Protein AF-A0A5N5D4G4-F1 (afdb_monomer)

Mean predicted aligned error: 13.26 Å

Radius of gyration: 20.74 Å; Cα contacts (8 Å, |Δi|>4): 193; chains: 1; bounding box: 53×56×39 Å

Nearest PDB structures (foldseek):
  3eie-assembly1_A  TM=4.795E-01  e=5.115E-01  Saccharomyces cerevisiae
  5a9j-assembly1_A  TM=4.935E-01  e=8.665E-01  Homo sapiens
  5a9f-assembly1_A  TM=3.691E-01  e=4.824E-01  Homo sapiens
  5a9j-assembly3_C  TM=5.413E-01  e=2.212E+00  Homo sapiens
  5a9j-assembly2_B  TM=4.086E-01  e=1.095E+00  Homo sapiens

Organism: NCBI:txid45133

Secondary structure (DSSP, 8-state):
-HHHHHTTSTTEEEEEEEGGGG-STT-TT-HHHHHHHHHHHHHTTSS----GGG-SHHHHHHHHTT-HHHHHHHHHHHHTTS-TT-EEEEEEE-GGGG--GGGHHHHHHHHHHHHHTTT-TT--SEEEEEE--SS--SSGGGGS-GGG-------S--SSPPP-HHHHHHHHHHHHT-GGG--PPPP----------------

Sequence (203 aa):
MLTRTIGIMQPTKVVQFFCGRHTSSSDPLGGPNGLIRGILAQLLRLGNFNLSFIDSRTPKEYIQRHSLGQLTDTLKRLVRQLDRHVILFIFVDGVSLLERGEWIQDLNKVMYDLRELTWDKTVAATVKIIVTNPGKSRGLGSCIASEDRVLVPYLPSIGDGKLTDRMVNKEFHTLRGNPAVRQEPEAFNDIDSEGEFDLDWLL

pLDDT: mean 75.97, std 22.16, range [27.94, 97.06]

Solvent-accessible surface area (backbone atoms only — not comparable to full-atom values): 12581 Å² total; per-residue (Å²): 112,69,68,64,60,51,46,66,45,81,61,33,44,68,35,66,38,58,40,76,83,29,69,51,93,84,38,94,46,33,52,51,56,19,47,53,51,50,38,46,62,44,52,63,70,74,53,91,75,89,60,72,87,42,72,49,71,66,56,42,52,35,47,74,69,59,35,57,71,52,48,50,52,50,46,54,59,56,51,41,69,39,53,61,77,30,35,40,38,41,37,37,37,32,51,53,77,46,66,39,86,94,30,38,66,56,33,53,51,51,51,48,59,54,56,45,52,59,73,40,85,76,35,51,28,47,50,45,80,48,76,40,56,93,64,84,67,89,67,60,60,86,78,48,59,76,90,80,57,83,85,78,81,86,71,86,78,65,80,93,57,79,90,48,76,70,60,57,54,53,52,58,54,54,62,74,68,40,65,88,77,65,71,74,85,77,78,85,75,86,78,90,76,92,76,92,76,87,79,87,82,84,124

Structure (mmCIF, N/CA/C/O backbone):
data_AF-A0A5N5D4G4-F1
#
_entry.id   AF-A0A5N5D4G4-F1
#
loop_
_atom_site.group_PDB
_atom_site.id
_atom_site.type_symbol
_atom_site.label_atom_id
_atom_site.label_alt_id
_atom_site.label_comp_id
_atom_site.label_asym_id
_atom_site.label_entity_id
_atom_site.label_seq_id
_atom_site.pdbx_PDB_ins_code
_atom_site.Cartn_x
_atom_site.Cartn_y
_atom_site.Cartn_z
_atom_site.occupancy
_atom_site.B_iso_or_equiv
_atom_site.auth_seq_id
_atom_site.auth_comp_id
_atom_site.auth_asym_id
_atom_site.auth_atom_id
_atom_site.pdbx_PDB_model_num
ATOM 1 N N . MET A 1 1 ? 8.149 -15.792 7.940 1.00 53.44 1 MET A N 1
ATOM 2 C CA . MET A 1 1 ? 7.809 -16.031 9.363 1.00 53.44 1 MET A CA 1
ATOM 3 C C . MET A 1 1 ? 7.115 -14.831 10.005 1.00 53.44 1 MET A C 1
ATOM 5 O O . MET A 1 1 ? 6.069 -15.042 10.595 1.00 53.44 1 MET A O 1
ATOM 9 N N . LEU A 1 2 ? 7.616 -13.598 9.840 1.00 64.12 2 LEU A N 1
ATOM 10 C CA . LEU A 1 2 ? 7.055 -12.392 10.476 1.00 64.12 2 LEU A CA 1
ATOM 11 C C . LEU A 1 2 ? 5.560 -12.145 10.179 1.00 64.12 2 LEU A C 1
ATOM 13 O O . LEU A 1 2 ? 4.764 -11.990 11.101 1.00 64.12 2 LEU A O 1
ATOM 17 N N . THR A 1 3 ? 5.160 -12.174 8.904 1.00 67.56 3 THR A N 1
ATOM 18 C CA . THR A 1 3 ? 3.771 -11.900 8.490 1.00 67.56 3 THR A CA 1
ATOM 19 C C . THR A 1 3 ? 2.774 -12.921 9.037 1.00 67.56 3 THR A C 1
ATOM 21 O O . THR A 1 3 ? 1.659 -12.561 9.407 1.00 67.56 3 THR A O 1
ATOM 24 N N . ARG A 1 4 ? 3.197 -14.187 9.173 1.00 68.88 4 ARG A N 1
ATOM 25 C CA . ARG A 1 4 ? 2.379 -15.262 9.750 1.00 68.88 4 ARG A CA 1
ATOM 26 C C . ARG A 1 4 ? 2.149 -15.063 11.247 1.00 68.88 4 ARG A C 1
ATOM 28 O O . ARG A 1 4 ? 1.029 -15.249 11.694 1.00 68.88 4 ARG A O 1
ATOM 35 N N . THR A 1 5 ? 3.173 -14.671 12.004 1.00 68.06 5 THR A N 1
ATOM 36 C CA . THR A 1 5 ? 3.046 -14.439 13.452 1.00 68.06 5 THR A CA 1
ATOM 37 C C . THR A 1 5 ? 2.170 -13.224 13.752 1.00 68.06 5 THR A C 1
ATOM 39 O O . THR A 1 5 ? 1.272 -13.311 14.583 1.00 68.06 5 THR A O 1
ATOM 42 N N . ILE A 1 6 ? 2.370 -12.119 13.025 1.00 68.94 6 ILE A N 1
ATOM 43 C CA . ILE A 1 6 ? 1.562 -10.899 13.176 1.00 68.94 6 ILE A CA 1
ATOM 44 C C . ILE A 1 6 ? 0.088 -11.174 12.844 1.00 68.94 6 ILE A C 1
ATOM 46 O O . ILE A 1 6 ? -0.795 -10.750 13.580 1.00 68.94 6 ILE A O 1
ATOM 50 N N . GLY A 1 7 ? -0.190 -11.944 11.787 1.00 63.34 7 GLY A N 1
ATOM 51 C CA . GLY A 1 7 ? -1.561 -12.279 11.386 1.00 63.34 7 GLY A CA 1
ATOM 52 C C . GLY A 1 7 ? -2.344 -13.149 12.380 1.00 63.34 7 GLY A C 1
ATOM 53 O O . GLY A 1 7 ? -3.556 -13.276 12.237 1.00 63.34 7 GLY A O 1
ATOM 54 N N . ILE A 1 8 ? -1.683 -13.744 13.380 1.00 72.19 8 ILE A N 1
ATOM 55 C CA . ILE A 1 8 ? -2.336 -14.535 14.439 1.00 72.19 8 ILE A CA 1
ATOM 56 C C . ILE A 1 8 ? -2.785 -13.637 15.606 1.00 72.19 8 ILE A C 1
ATOM 58 O O . ILE A 1 8 ? -3.711 -13.989 16.336 1.00 72.19 8 ILE A O 1
ATOM 62 N N . MET A 1 9 ? -2.175 -12.461 15.774 1.00 71.75 9 MET A N 1
ATOM 63 C CA . MET A 1 9 ? -2.532 -11.518 16.832 1.00 71.75 9 MET A CA 1
ATOM 64 C C . MET A 1 9 ? -3.853 -10.841 16.470 1.00 71.75 9 MET A C 1
ATOM 66 O O . MET A 1 9 ? -3.872 -9.963 15.621 1.00 71.75 9 MET A O 1
ATOM 70 N N . GLN A 1 10 ? -4.978 -11.218 17.072 1.00 69.75 10 GLN A N 1
ATOM 71 C CA . GLN A 1 10 ? -6.234 -10.499 16.830 1.00 69.75 10 GLN A CA 1
ATOM 72 C C . GLN A 1 10 ? -6.216 -9.129 17.526 1.00 69.75 10 GLN A C 1
ATOM 74 O O . GLN A 1 10 ? -5.698 -9.036 18.640 1.00 69.75 10 GLN A O 1
ATOM 79 N N . PRO A 1 11 ? -6.785 -8.075 16.912 1.00 80.25 11 PRO A N 1
ATOM 80 C CA . PRO A 1 11 ? -7.489 -8.022 15.618 1.00 80.25 11 PRO A CA 1
ATOM 81 C C . PRO A 1 11 ? -6.597 -7.533 14.447 1.00 80.25 11 PRO A C 1
ATOM 83 O O . PRO A 1 11 ? -6.927 -6.583 13.735 1.00 80.25 11 PRO A O 1
ATOM 86 N N . THR A 1 12 ? -5.439 -8.156 14.235 1.00 90.06 12 THR A N 1
ATOM 87 C CA . THR A 1 12 ? -4.482 -7.755 13.194 1.00 90.06 12 THR A CA 1
ATOM 88 C C . THR A 1 12 ? -4.819 -8.372 11.842 1.00 90.06 12 THR A C 1
ATOM 90 O O . THR A 1 12 ? -5.149 -9.552 11.722 1.00 90.06 12 THR A O 1
ATOM 93 N N . LYS A 1 13 ? -4.692 -7.566 10.793 1.00 93.19 13 LYS A N 1
ATOM 94 C CA . LYS A 1 13 ? -4.859 -7.946 9.393 1.00 93.19 13 LYS A CA 1
ATOM 95 C C . LYS A 1 13 ? -3.542 -7.695 8.669 1.00 93.19 13 LYS A C 1
ATOM 97 O O . LYS A 1 13 ? -2.888 -6.685 8.907 1.00 93.19 13 LYS A O 1
ATOM 102 N N . VAL A 1 14 ? -3.133 -8.617 7.802 1.00 94.69 14 VAL A N 1
ATOM 103 C CA . VAL A 1 14 ? -1.849 -8.527 7.094 1.00 94.69 14 VAL A CA 1
ATOM 104 C C . VAL A 1 14 ? -2.073 -8.746 5.608 1.00 94.69 14 VAL A C 1
ATOM 106 O O . VAL A 1 14 ? -2.653 -9.753 5.208 1.00 94.69 14 VAL A O 1
ATOM 109 N N . VAL A 1 15 ? -1.571 -7.818 4.801 1.00 96.31 15 VAL A N 1
ATOM 110 C CA . VAL A 1 15 ? -1.469 -7.937 3.345 1.00 96.31 15 VAL A CA 1
ATOM 111 C C . VAL A 1 15 ? -0.013 -7.739 2.942 1.00 96.31 15 VAL A C 1
ATOM 113 O O . VAL A 1 15 ? 0.721 -6.981 3.577 1.00 96.31 15 VAL A O 1
ATOM 116 N N . GLN A 1 16 ? 0.434 -8.457 1.916 1.00 95.81 16 GLN A N 1
ATOM 117 C CA . GLN A 1 16 ? 1.843 -8.463 1.523 1.00 95.81 16 GLN A CA 1
ATOM 118 C C . GLN A 1 16 ? 2.008 -8.532 0.007 1.00 95.81 16 GLN A C 1
ATOM 120 O O . GLN A 1 16 ? 1.308 -9.285 -0.668 1.00 95.81 16 GLN A O 1
ATOM 125 N N . PHE A 1 17 ? 2.962 -7.788 -0.532 1.00 96.19 17 PHE A N 1
ATOM 126 C CA . PHE A 1 17 ? 3.338 -7.841 -1.935 1.00 96.19 17 PHE A CA 1
ATOM 127 C C . PHE A 1 17 ? 4.848 -8.026 -2.049 1.00 96.19 17 PHE A C 1
ATOM 129 O O . PHE A 1 17 ? 5.614 -7.213 -1.541 1.00 96.19 17 PHE A O 1
ATOM 136 N N . PHE A 1 18 ? 5.272 -9.109 -2.699 1.00 94.38 18 PHE A N 1
ATOM 137 C CA . PHE A 1 18 ? 6.684 -9.432 -2.896 1.00 94.38 18 PHE A CA 1
ATOM 138 C C . PHE A 1 18 ? 7.078 -9.069 -4.323 1.00 94.38 18 PHE A C 1
AT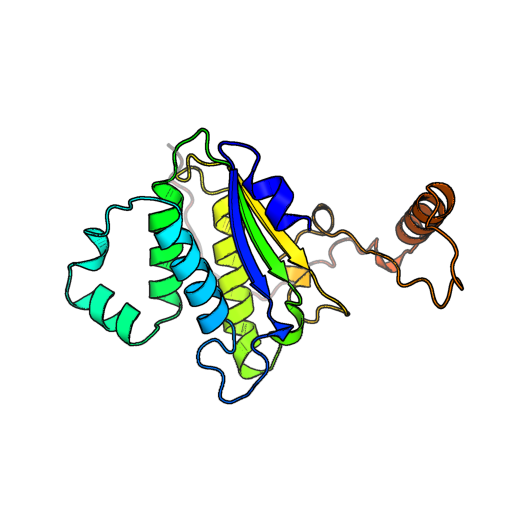OM 140 O O . PHE A 1 18 ? 6.862 -9.861 -5.242 1.00 94.38 18 PHE A O 1
ATOM 147 N N . CYS A 1 19 ? 7.676 -7.894 -4.514 1.00 92.62 19 CYS A N 1
ATOM 148 C CA . CYS A 1 19 ? 8.025 -7.368 -5.834 1.00 92.62 19 CYS A CA 1
ATOM 149 C C . CYS A 1 19 ? 8.927 -8.332 -6.620 1.00 92.62 19 CYS A C 1
ATOM 151 O O . CYS A 1 19 ? 8.774 -8.469 -7.829 1.00 92.62 19 CYS A O 1
ATOM 153 N N . GLY A 1 20 ? 9.806 -9.073 -5.933 1.00 90.50 20 GLY A N 1
ATOM 154 C CA . GLY A 1 20 ? 10.674 -10.090 -6.540 1.00 90.50 20 GLY A CA 1
ATOM 155 C C . GLY A 1 20 ? 9.932 -11.216 -7.258 1.00 90.50 20 GLY A C 1
ATOM 156 O O . GLY A 1 20 ? 10.444 -11.757 -8.237 1.00 90.50 20 GLY A O 1
ATOM 157 N N . ARG A 1 21 ? 8.703 -11.526 -6.829 1.00 90.31 21 ARG A N 1
ATOM 158 C CA . ARG A 1 21 ? 7.857 -12.545 -7.468 1.00 90.31 21 ARG A CA 1
ATOM 159 C C . ARG A 1 21 ? 7.194 -12.055 -8.754 1.00 90.31 21 ARG A C 1
ATOM 161 O O . ARG A 1 21 ? 6.677 -12.891 -9.481 1.00 90.31 21 ARG A O 1
ATOM 168 N N . HIS A 1 22 ? 7.240 -10.747 -9.017 1.00 90.44 22 HIS A N 1
ATOM 169 C CA . HIS A 1 22 ? 6.523 -10.078 -10.103 1.00 90.44 22 HIS A CA 1
ATOM 170 C C . HIS A 1 22 ? 7.452 -9.296 -11.037 1.00 90.44 22 HIS A C 1
ATOM 172 O O . HIS A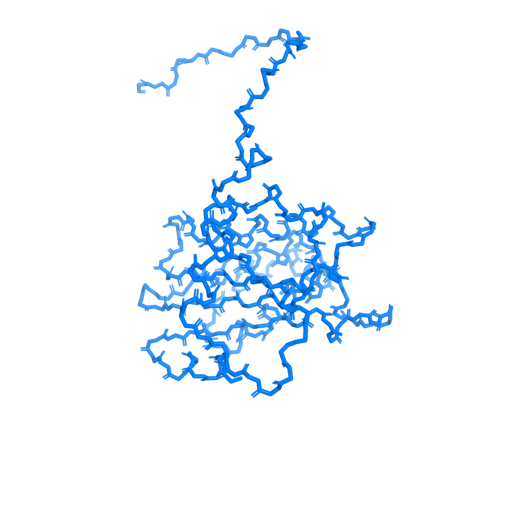 1 22 ? 7.158 -8.184 -11.471 1.00 90.44 22 HIS A O 1
ATOM 178 N N . THR A 1 23 ? 8.620 -9.874 -11.320 1.00 82.62 23 THR A N 1
ATOM 179 C CA . THR A 1 23 ? 9.677 -9.243 -12.126 1.00 82.62 23 THR A CA 1
ATOM 180 C C . THR A 1 23 ? 9.656 -9.637 -13.603 1.00 82.62 23 THR A C 1
ATOM 182 O O . THR A 1 23 ? 10.362 -9.008 -14.395 1.00 82.62 23 THR A O 1
ATOM 185 N N . SER A 1 24 ? 8.869 -10.651 -13.982 1.00 84.56 24 SER A N 1
ATOM 186 C CA . SER A 1 24 ? 8.720 -11.070 -15.379 1.00 84.56 24 SER A CA 1
ATOM 187 C C . SER A 1 24 ? 7.957 -10.018 -16.185 1.00 84.56 24 SER A C 1
ATOM 189 O O . SER A 1 24 ? 6.960 -9.473 -15.715 1.00 84.56 24 SER A O 1
ATOM 191 N N . SER A 1 25 ? 8.385 -9.774 -17.425 1.00 78.31 25 SER A N 1
ATOM 192 C CA . SER A 1 25 ? 7.707 -8.858 -18.354 1.00 78.31 25 SER A CA 1
ATOM 193 C C . SER A 1 25 ? 6.296 -9.316 -18.730 1.00 78.31 25 SER A C 1
ATOM 195 O O . SER A 1 25 ? 5.468 -8.496 -19.111 1.00 78.31 25 SER A O 1
ATOM 197 N N . SER A 1 26 ? 6.010 -10.614 -18.608 1.00 85.00 26 SER A N 1
ATOM 198 C CA . SER A 1 26 ? 4.693 -11.196 -18.866 1.00 85.00 26 SER A CA 1
ATOM 199 C C . SER A 1 26 ? 3.861 -11.397 -17.595 1.00 85.00 26 SER A C 1
ATOM 201 O O . SER A 1 26 ? 2.820 -12.052 -17.657 1.00 85.00 26 SER A O 1
ATOM 203 N N . ASP A 1 27 ? 4.326 -10.926 -16.431 1.00 86.94 27 ASP A N 1
ATOM 204 C CA . ASP A 1 27 ? 3.581 -11.091 -15.184 1.00 86.94 27 ASP A CA 1
ATOM 205 C C . ASP A 1 27 ? 2.352 -10.161 -15.172 1.00 86.94 27 ASP A C 1
ATOM 207 O O . ASP A 1 27 ? 2.508 -8.938 -15.242 1.00 86.94 27 ASP A O 1
ATOM 211 N N . PRO A 1 28 ? 1.123 -10.693 -15.035 1.00 86.56 28 PRO A N 1
ATOM 212 C CA . PRO A 1 28 ? -0.086 -9.873 -14.969 1.00 86.56 28 PRO A CA 1
ATOM 213 C C . PRO A 1 28 ? -0.158 -8.960 -13.732 1.00 86.56 28 PRO A C 1
ATOM 215 O O . PRO A 1 28 ? -1.037 -8.098 -13.673 1.00 86.56 28 PRO A O 1
ATOM 218 N N . LEU A 1 29 ? 0.709 -9.163 -12.738 1.00 90.00 29 LEU A N 1
ATOM 219 C CA . LEU A 1 29 ? 0.896 -8.341 -11.543 1.00 90.00 29 LEU A CA 1
ATOM 220 C C . LEU A 1 29 ? 2.256 -7.617 -11.538 1.00 90.00 29 LEU A C 1
ATOM 222 O O . LEU A 1 29 ? 2.711 -7.174 -10.483 1.00 90.00 29 LEU A O 1
ATOM 226 N N . GLY A 1 30 ? 2.900 -7.458 -12.695 1.00 90.44 30 GLY A N 1
ATOM 227 C CA . GLY A 1 30 ? 4.069 -6.594 -12.830 1.00 90.44 30 GLY A CA 1
ATOM 228 C C . GLY A 1 30 ? 3.749 -5.122 -12.526 1.00 90.44 30 GLY A C 1
ATOM 229 O O . GLY A 1 30 ? 2.675 -4.611 -12.856 1.00 90.44 30 GLY A O 1
ATOM 230 N N . GLY A 1 31 ? 4.703 -4.427 -11.905 1.00 92.38 31 GLY A N 1
ATOM 231 C CA . GLY A 1 31 ? 4.655 -2.976 -11.723 1.00 92.38 31 GLY A CA 1
ATOM 232 C C . GLY A 1 31 ? 3.720 -2.454 -10.617 1.00 92.38 31 GLY A C 1
ATOM 233 O O . GLY A 1 31 ? 3.123 -3.225 -9.858 1.00 92.38 31 GLY A O 1
ATOM 234 N N . PRO A 1 32 ? 3.576 -1.117 -10.513 1.00 93.62 32 PRO A N 1
ATOM 235 C CA . PRO A 1 32 ? 2.773 -0.452 -9.477 1.00 93.62 32 PRO A CA 1
ATOM 236 C C . PRO A 1 32 ? 1.295 -0.854 -9.501 1.00 93.62 32 PRO A C 1
ATOM 238 O O . PRO A 1 32 ? 0.642 -0.973 -8.464 1.00 93.62 32 PRO A O 1
ATOM 241 N N . ASN A 1 33 ? 0.773 -1.124 -10.696 1.00 94.25 33 ASN A N 1
ATOM 242 C CA . ASN A 1 33 ? -0.591 -1.592 -10.880 1.00 94.25 33 ASN A CA 1
ATOM 243 C C . ASN A 1 33 ? -0.833 -2.959 -10.225 1.00 94.25 33 ASN A C 1
ATOM 245 O O . ASN A 1 33 ? -1.798 -3.148 -9.480 1.00 94.25 33 ASN A O 1
ATOM 249 N N . GLY A 1 34 ? 0.078 -3.902 -10.473 1.00 94.69 34 GLY A N 1
ATOM 250 C CA . GLY A 1 34 ? 0.044 -5.225 -9.871 1.00 94.69 34 GLY A CA 1
ATOM 251 C C . GLY A 1 34 ? 0.196 -5.196 -8.354 1.00 94.69 34 GLY A C 1
ATOM 252 O O . GLY A 1 34 ? -0.504 -5.945 -7.673 1.00 94.69 34 GLY A O 1
ATOM 253 N N . LEU A 1 35 ? 1.007 -4.272 -7.824 1.00 95.94 35 LEU A N 1
ATOM 254 C CA . LEU A 1 35 ? 1.137 -4.032 -6.384 1.00 95.94 35 LEU A CA 1
ATOM 255 C C . LEU A 1 35 ? -0.223 -3.713 -5.750 1.00 95.94 35 LEU A C 1
ATOM 257 O O . LEU A 1 35 ? -0.658 -4.425 -4.841 1.00 95.94 35 LEU A O 1
ATOM 261 N N . ILE A 1 36 ? -0.932 -2.692 -6.247 1.00 97.06 36 ILE A N 1
ATOM 262 C CA . ILE A 1 36 ? -2.239 -2.310 -5.687 1.00 97.06 36 ILE A CA 1
ATOM 263 C C . ILE A 1 36 ? -3.265 -3.432 -5.867 1.00 97.06 36 ILE A C 1
ATOM 265 O O . ILE A 1 36 ? -3.997 -3.751 -4.929 1.00 97.06 36 ILE A O 1
ATOM 269 N N . ARG A 1 37 ? -3.303 -4.086 -7.035 1.00 96.31 37 ARG A N 1
ATOM 270 C CA . ARG A 1 37 ? -4.217 -5.215 -7.285 1.00 96.31 37 ARG A CA 1
ATOM 271 C C . ARG A 1 37 ? -3.960 -6.383 -6.335 1.00 96.31 37 ARG A C 1
ATOM 273 O O . ARG A 1 37 ? -4.912 -6.968 -5.822 1.00 96.31 37 ARG A O 1
ATOM 280 N N . GLY A 1 38 ? -2.695 -6.696 -6.064 1.00 96.19 38 GLY A N 1
ATOM 281 C CA . GLY A 1 38 ? -2.297 -7.731 -5.115 1.00 96.19 38 GLY A CA 1
ATOM 282 C C . GLY A 1 38 ? -2.723 -7.409 -3.683 1.00 96.19 38 GLY A C 1
ATOM 283 O O . GLY A 1 38 ? -3.227 -8.290 -2.983 1.00 96.19 38 GLY A O 1
ATOM 284 N N . ILE A 1 39 ? -2.576 -6.150 -3.258 1.00 96.81 39 ILE A N 1
ATOM 285 C CA . ILE A 1 39 ? -3.052 -5.672 -1.950 1.00 96.81 39 ILE A CA 1
ATOM 286 C C . ILE A 1 39 ? -4.581 -5.756 -1.869 1.00 96.81 39 ILE A C 1
ATOM 288 O O . ILE A 1 39 ? -5.105 -6.356 -0.932 1.00 96.81 39 ILE A O 1
ATOM 292 N N . LEU A 1 40 ? -5.299 -5.224 -2.863 1.00 95.81 40 LEU A N 1
ATOM 293 C CA . LEU A 1 40 ? -6.765 -5.251 -2.932 1.00 95.81 40 LEU A CA 1
ATOM 294 C C . LEU A 1 40 ? -7.319 -6.676 -2.858 1.00 95.81 40 LEU A C 1
ATOM 296 O O . LEU A 1 40 ? -8.222 -6.953 -2.071 1.00 95.81 40 LEU A O 1
ATOM 300 N N . ALA A 1 41 ? -6.758 -7.597 -3.644 1.00 95.31 41 ALA A N 1
ATOM 301 C CA . ALA A 1 41 ? -7.205 -8.986 -3.691 1.00 95.31 41 ALA A CA 1
ATOM 302 C C . ALA A 1 41 ? -7.007 -9.731 -2.360 1.00 95.31 41 ALA A C 1
ATOM 304 O O . ALA A 1 41 ? -7.744 -10.678 -2.074 1.00 95.31 41 ALA A O 1
ATOM 305 N N . GLN A 1 42 ? -6.008 -9.340 -1.565 1.00 96.25 42 GLN A N 1
ATOM 306 C CA . GLN A 1 42 ? -5.824 -9.853 -0.208 1.00 96.25 42 GLN A CA 1
ATOM 307 C C . GLN A 1 42 ? -6.773 -9.167 0.769 1.00 96.25 42 GLN A C 1
ATOM 309 O O . GLN A 1 42 ? -7.426 -9.860 1.540 1.00 96.25 42 GLN A O 1
ATOM 314 N N . LEU A 1 43 ? -6.910 -7.840 0.703 1.00 95.06 43 LEU A N 1
ATOM 315 C CA . LEU A 1 43 ? -7.793 -7.083 1.587 1.00 95.06 43 LEU A CA 1
ATOM 316 C C . LEU A 1 43 ? -9.237 -7.585 1.490 1.00 95.06 43 LEU A C 1
ATOM 318 O O . LEU A 1 43 ? -9.817 -7.926 2.513 1.00 95.06 43 LEU A O 1
ATOM 322 N N . LEU A 1 44 ? -9.760 -7.762 0.273 1.00 94.69 44 LEU A N 1
ATOM 323 C CA . LEU A 1 44 ? -11.103 -8.299 0.016 1.00 94.69 44 LEU A CA 1
ATOM 324 C C . LEU A 1 44 ? -11.334 -9.709 0.583 1.00 94.69 44 LEU A C 1
ATOM 326 O O . LEU A 1 44 ? -12.473 -10.094 0.809 1.00 94.69 44 LEU A O 1
ATOM 330 N N . ARG A 1 45 ? -10.275 -10.493 0.821 1.00 93.25 45 ARG A N 1
ATOM 331 C CA . ARG A 1 45 ? -10.379 -11.820 1.453 1.00 93.25 45 ARG A CA 1
ATOM 332 C C . ARG A 1 45 ? -10.405 -11.763 2.980 1.00 93.25 45 ARG A C 1
ATOM 334 O O . ARG A 1 45 ? -10.721 -12.765 3.613 1.00 93.25 45 ARG A O 1
ATOM 341 N N . LEU A 1 46 ? -10.030 -10.634 3.580 1.00 88.69 46 LEU A N 1
ATOM 342 C CA . LEU A 1 46 ? -9.851 -10.498 5.027 1.00 88.69 46 LEU A CA 1
ATOM 343 C C . LEU A 1 46 ? -11.122 -10.080 5.777 1.00 88.69 46 LEU A C 1
ATOM 345 O O . LEU A 1 46 ? -11.116 -10.116 7.015 1.00 88.69 46 LEU A O 1
ATOM 349 N N . GLY A 1 47 ? -12.179 -9.690 5.065 1.00 82.56 47 GLY A N 1
ATOM 350 C CA . GLY A 1 47 ? -13.436 -9.240 5.652 1.00 82.56 47 GLY A CA 1
ATOM 351 C C . GLY A 1 47 ? -14.535 -9.031 4.614 1.00 82.56 47 GLY A C 1
ATOM 352 O O . GLY A 1 47 ? -14.309 -9.160 3.413 1.00 82.56 47 GLY A O 1
ATOM 353 N N . ASN A 1 48 ? -15.724 -8.692 5.104 1.00 89.25 48 ASN A N 1
ATOM 354 C CA . ASN A 1 48 ? -16.864 -8.335 4.272 1.00 89.25 48 ASN A CA 1
ATOM 355 C C . ASN A 1 48 ? -16.875 -6.819 4.088 1.00 89.25 48 ASN A C 1
ATOM 357 O O . ASN A 1 48 ? -17.013 -6.085 5.062 1.00 89.25 48 ASN A O 1
ATOM 361 N N . PHE A 1 49 ? -16.735 -6.364 2.848 1.00 94.44 49 PHE A N 1
ATOM 362 C CA . PHE A 1 49 ? -16.766 -4.946 2.511 1.00 94.44 49 PHE A CA 1
ATOM 363 C C . PHE A 1 49 ? -18.059 -4.606 1.788 1.00 94.44 49 PHE A C 1
ATOM 365 O O . PHE A 1 49 ? -18.552 -5.386 0.971 1.00 94.44 49 PHE A O 1
ATOM 372 N N . ASN A 1 50 ? -18.572 -3.408 2.038 1.00 93.81 50 ASN A N 1
ATOM 373 C CA . ASN A 1 50 ? -19.592 -2.827 1.190 1.00 93.81 50 ASN A CA 1
ATOM 374 C C . ASN A 1 50 ? -18.943 -2.350 -0.118 1.00 93.81 50 ASN A C 1
ATOM 376 O O . ASN A 1 50 ? -18.124 -1.428 -0.111 1.00 93.81 50 ASN A O 1
ATOM 380 N N . LEU A 1 51 ? -19.320 -2.981 -1.232 1.00 93.06 51 LEU A N 1
ATOM 381 C CA . LEU A 1 51 ? -18.818 -2.681 -2.577 1.00 93.06 51 LEU A CA 1
ATOM 382 C C . LEU A 1 51 ? -19.769 -1.802 -3.402 1.00 93.06 51 LEU A C 1
ATOM 384 O O . LEU A 1 51 ? -19.485 -1.549 -4.570 1.00 93.06 51 LEU A O 1
ATOM 388 N N . SER A 1 52 ? -20.847 -1.277 -2.805 1.00 92.12 52 SER A N 1
ATOM 389 C CA . SER A 1 52 ? -21.850 -0.471 -3.519 1.00 92.12 52 SER A CA 1
ATOM 390 C C . SER A 1 52 ? -21.274 0.783 -4.182 1.00 92.12 52 SER A C 1
ATOM 392 O O . SER A 1 52 ? -21.833 1.311 -5.140 1.00 92.12 52 SER A O 1
ATOM 394 N N . PHE A 1 53 ? -20.114 1.255 -3.717 1.00 87.69 53 PHE A N 1
ATOM 395 C CA . PHE A 1 53 ? -19.402 2.382 -4.318 1.00 87.69 53 PHE A CA 1
ATOM 396 C C . PHE A 1 53 ? -18.841 2.087 -5.722 1.00 87.69 53 PHE A C 1
ATOM 398 O O . PHE A 1 53 ? -18.477 3.021 -6.435 1.00 87.69 53 PHE A O 1
ATOM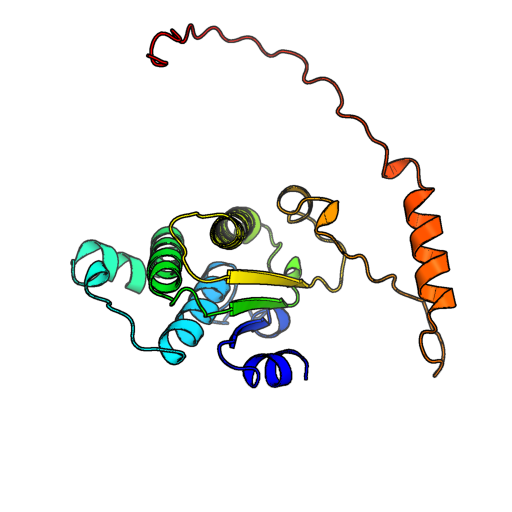 405 N N . ILE A 1 54 ? -18.771 0.813 -6.118 1.00 87.31 54 ILE A N 1
ATOM 406 C CA . ILE A 1 54 ? -18.285 0.357 -7.428 1.00 87.31 54 ILE A CA 1
ATOM 407 C C . ILE A 1 54 ? -19.449 0.079 -8.394 1.00 87.31 54 ILE A C 1
ATOM 409 O O . ILE A 1 54 ? -19.226 -0.044 -9.595 1.00 87.31 54 ILE A O 1
ATOM 413 N N . ASP A 1 55 ? -20.694 0.023 -7.912 1.00 83.81 55 ASP A N 1
ATOM 414 C CA . ASP A 1 55 ? -21.841 -0.444 -8.708 1.00 83.81 55 ASP A CA 1
ATOM 415 C C . ASP A 1 55 ? -22.248 0.500 -9.848 1.00 83.81 55 ASP A C 1
ATOM 417 O O . ASP A 1 55 ? -23.014 0.119 -10.737 1.00 83.81 55 ASP A O 1
ATOM 421 N N . SER A 1 56 ? -21.704 1.717 -9.888 1.00 81.88 56 SER A N 1
ATOM 422 C CA . SER A 1 56 ? -21.877 2.588 -11.048 1.00 81.88 56 SER A CA 1
ATOM 423 C C . SER A 1 56 ? -21.010 2.132 -12.231 1.00 81.88 56 SER A C 1
ATOM 425 O O . SER A 1 56 ? -19.913 1.590 -12.085 1.00 81.88 56 SER A O 1
ATOM 427 N N . ARG A 1 57 ? -21.513 2.355 -13.452 1.00 80.31 57 ARG A N 1
ATOM 428 C CA . ARG A 1 57 ? -20.868 1.900 -14.696 1.00 80.31 57 ARG A CA 1
ATOM 429 C C . ARG A 1 57 ? -19.428 2.408 -14.829 1.00 80.31 57 ARG A C 1
ATOM 431 O O . ARG A 1 57 ? -18.541 1.649 -15.207 1.00 80.31 57 ARG A O 1
ATOM 438 N N . THR A 1 58 ? -19.195 3.664 -14.462 1.00 83.56 58 THR A N 1
ATOM 439 C CA . THR A 1 58 ? -17.912 4.345 -14.661 1.00 83.56 58 THR A CA 1
ATOM 440 C C . THR A 1 58 ? -16.779 3.767 -13.789 1.00 83.56 58 THR A C 1
ATOM 442 O O . THR A 1 58 ? -15.791 3.304 -14.362 1.00 83.56 58 THR A O 1
ATOM 445 N N . PRO A 1 59 ? -16.879 3.681 -12.443 1.00 79.44 59 PRO A N 1
ATOM 446 C CA . PRO A 1 59 ? -15.862 3.021 -11.615 1.00 79.44 59 PRO A CA 1
ATOM 447 C C . PRO A 1 59 ? -15.614 1.563 -12.001 1.00 79.44 59 PRO A C 1
ATOM 449 O O . PRO A 1 59 ? -14.463 1.126 -12.031 1.00 79.44 59 PRO A O 1
ATOM 452 N N . LYS A 1 60 ? -16.669 0.813 -12.347 1.00 84.62 60 LYS A N 1
ATOM 453 C CA . LYS A 1 60 ? -16.548 -0.587 -12.770 1.00 84.62 60 LYS A CA 1
ATOM 454 C C . LYS A 1 60 ? -15.684 -0.736 -14.023 1.00 84.62 60 LYS A C 1
ATOM 456 O O . LYS A 1 60 ? -14.787 -1.578 -14.042 1.00 84.62 60 LYS A O 1
ATOM 461 N N . GLU A 1 61 ? -15.910 0.095 -15.038 1.00 87.94 61 GLU A N 1
ATOM 462 C CA . GLU A 1 61 ? -15.107 0.097 -16.267 1.00 87.94 61 GLU A CA 1
ATOM 463 C C . GLU A 1 61 ? -13.637 0.459 -15.985 1.00 87.94 61 GLU A C 1
ATOM 465 O O . GLU A 1 61 ? -12.730 -0.201 -16.496 1.00 87.94 61 GLU A O 1
ATOM 470 N N . TYR A 1 62 ? -13.374 1.446 -15.122 1.00 86.69 62 TYR A N 1
ATOM 471 C CA . TYR A 1 62 ? -12.004 1.823 -14.758 1.00 86.69 62 TYR A CA 1
ATOM 472 C C . TYR A 1 62 ? -11.273 0.747 -13.948 1.00 86.69 62 TYR A C 1
ATOM 474 O O . TYR A 1 62 ? -10.081 0.535 -14.169 1.00 86.69 62 TYR A O 1
ATOM 482 N N . ILE A 1 63 ? -11.963 0.029 -13.059 1.00 87.75 63 ILE A N 1
ATOM 483 C CA . ILE A 1 63 ? -11.381 -1.110 -12.331 1.00 87.75 63 ILE A CA 1
ATOM 484 C C . ILE A 1 63 ? -11.063 -2.255 -13.293 1.00 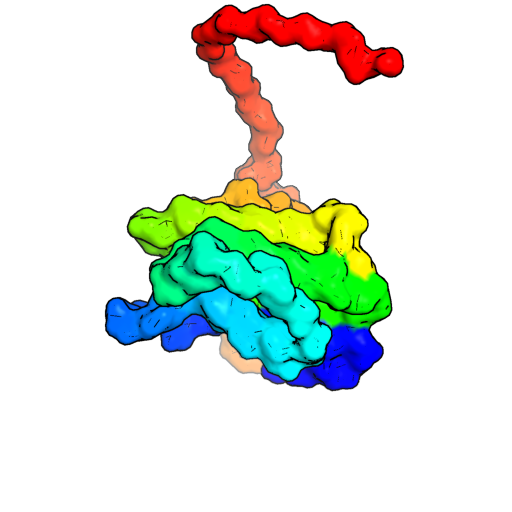87.75 63 ILE A C 1
ATOM 486 O O . ILE A 1 63 ? -9.976 -2.824 -13.216 1.00 87.75 63 ILE A O 1
ATOM 490 N N . GLN A 1 64 ? -11.966 -2.563 -14.230 1.00 88.50 64 GLN A N 1
ATOM 491 C CA . GLN A 1 64 ? -11.752 -3.605 -15.244 1.00 88.50 64 GLN A CA 1
ATOM 492 C C . GLN A 1 64 ? -10.566 -3.296 -16.161 1.00 88.50 64 GLN A C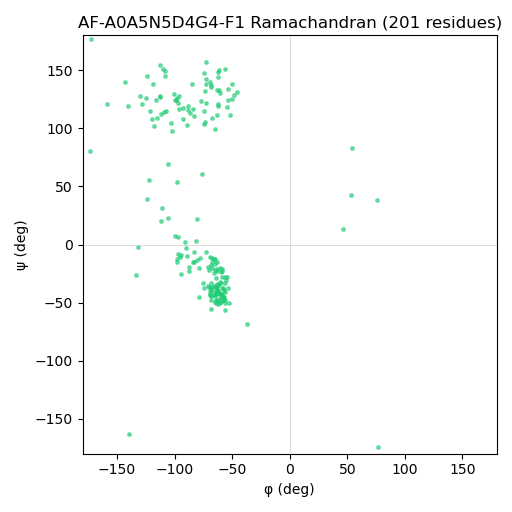 1
ATOM 494 O O . GLN A 1 64 ? -9.835 -4.201 -16.554 1.00 88.50 64 GLN A O 1
ATOM 499 N N . ARG A 1 65 ? -10.344 -2.016 -16.469 1.00 91.19 65 ARG A N 1
ATOM 500 C CA . ARG A 1 65 ? -9.181 -1.541 -17.233 1.00 91.19 65 ARG A CA 1
ATOM 501 C C . ARG A 1 65 ? -7.918 -1.385 -16.386 1.00 91.19 65 ARG A C 1
ATOM 503 O O . ARG A 1 65 ? -6.908 -0.917 -16.896 1.00 91.19 65 ARG A O 1
ATOM 510 N N . HIS A 1 66 ? -7.979 -1.743 -15.104 1.00 90.44 66 HIS A N 1
ATOM 511 C CA . HIS A 1 66 ? -6.902 -1.563 -14.140 1.00 90.44 66 HIS A CA 1
ATOM 512 C C . HIS A 1 66 ? -6.380 -0.117 -14.090 1.00 90.44 66 HIS A C 1
ATOM 514 O O . HIS A 1 66 ? -5.179 0.112 -14.027 1.00 90.44 66 HIS A O 1
ATOM 520 N N . SER A 1 67 ? -7.261 0.882 -14.110 1.00 92.44 67 SER A N 1
ATOM 521 C CA . SER A 1 67 ? -6.850 2.274 -13.908 1.00 92.44 67 SER A CA 1
ATOM 522 C C . SER A 1 67 ? -6.243 2.442 -12.518 1.00 92.44 67 SER A C 1
ATOM 524 O O . SER A 1 67 ? -6.912 2.188 -11.514 1.00 92.44 67 SER A O 1
ATOM 526 N N . LEU A 1 68 ? -4.984 2.884 -12.448 1.00 93.31 68 LEU A N 1
ATOM 527 C CA . LEU A 1 68 ? -4.251 2.990 -11.187 1.00 93.31 68 LEU A CA 1
ATOM 528 C C . LEU A 1 68 ? -4.969 3.900 -10.183 1.00 93.31 68 LEU A C 1
ATOM 530 O O . LEU A 1 68 ? -5.156 3.515 -9.035 1.00 93.31 68 LEU A O 1
ATOM 534 N N . GLY A 1 69 ? -5.453 5.061 -10.635 1.00 92.44 69 GLY A N 1
ATOM 535 C CA . GLY A 1 69 ? -6.186 5.996 -9.779 1.00 92.44 69 GLY A CA 1
ATOM 536 C C . GLY A 1 69 ? -7.450 5.380 -9.177 1.00 92.44 69 GLY A C 1
ATOM 537 O O . GLY A 1 69 ? -7.686 5.508 -7.977 1.00 92.44 69 GLY A O 1
ATOM 538 N N . GLN A 1 70 ? -8.228 4.645 -9.979 1.00 94.06 70 GLN A N 1
ATOM 539 C CA . GLN A 1 70 ? -9.448 4.000 -9.491 1.00 94.06 70 GLN A CA 1
ATOM 540 C C . GLN A 1 70 ? -9.145 2.830 -8.547 1.00 94.06 70 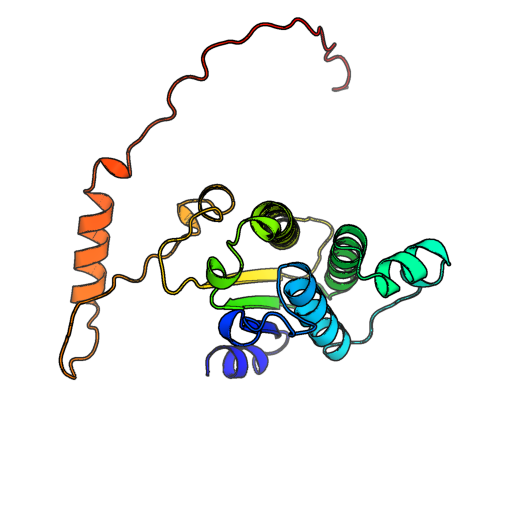GLN A C 1
ATOM 542 O O . GLN A 1 70 ? -9.871 2.617 -7.574 1.00 94.06 70 GLN A O 1
ATOM 547 N N . LEU A 1 71 ? -8.080 2.070 -8.809 1.00 95.31 71 LEU A N 1
ATOM 548 C CA . LEU A 1 71 ? -7.637 0.994 -7.924 1.00 95.31 71 LEU A CA 1
ATOM 549 C C . LEU A 1 71 ? -7.196 1.549 -6.565 1.00 95.31 71 LEU A C 1
ATOM 551 O O . LEU A 1 71 ? -7.580 1.010 -5.527 1.00 95.31 71 LEU A O 1
ATOM 555 N N . THR A 1 72 ? -6.455 2.654 -6.553 1.00 95.19 72 THR A N 1
ATOM 556 C CA . THR A 1 72 ? -6.024 3.284 -5.308 1.00 95.19 72 THR A CA 1
ATOM 557 C C . THR A 1 72 ? -7.183 3.925 -4.539 1.00 95.19 72 THR A C 1
ATOM 559 O O . THR A 1 72 ? -7.269 3.752 -3.325 1.00 95.19 72 THR A O 1
ATOM 562 N N . ASP A 1 73 ? -8.134 4.581 -5.216 1.00 94.56 73 ASP A N 1
ATOM 563 C CA . ASP A 1 73 ? -9.369 5.070 -4.576 1.00 94.56 73 ASP A CA 1
ATOM 564 C C . ASP A 1 73 ? -10.174 3.917 -3.956 1.00 94.56 73 ASP A C 1
ATOM 566 O O . ASP A 1 73 ? -10.617 3.990 -2.809 1.00 94.56 73 ASP A O 1
ATOM 570 N N . THR A 1 74 ? -10.281 2.800 -4.680 1.00 95.62 74 THR A N 1
ATOM 571 C CA . THR A 1 74 ? -10.918 1.578 -4.176 1.00 95.62 74 THR A CA 1
ATOM 572 C C . THR A 1 74 ? -10.220 1.087 -2.911 1.00 95.62 74 THR A C 1
ATOM 574 O O . THR A 1 74 ? -10.891 0.800 -1.923 1.00 95.62 74 THR A O 1
ATOM 577 N N . LEU A 1 75 ? -8.884 1.047 -2.895 1.00 96.06 75 LEU A N 1
ATOM 578 C CA . LEU A 1 75 ? -8.117 0.645 -1.715 1.00 96.06 75 LEU A CA 1
ATOM 579 C C . LEU A 1 75 ? -8.421 1.549 -0.516 1.00 96.06 75 LEU A C 1
ATOM 581 O O . LEU A 1 75 ? -8.747 1.037 0.553 1.00 96.06 75 LEU A O 1
ATOM 585 N N . LYS A 1 76 ? -8.382 2.875 -0.702 1.00 96.00 76 LYS A N 1
ATOM 586 C CA . LYS A 1 76 ? -8.697 3.848 0.357 1.00 96.00 76 LYS A CA 1
ATOM 587 C C . LYS A 1 76 ? -10.103 3.627 0.916 1.00 96.00 76 LYS A C 1
ATOM 589 O O . LYS A 1 76 ? -10.281 3.563 2.131 1.00 96.00 76 LYS A O 1
ATOM 594 N N . ARG A 1 77 ? -11.101 3.426 0.049 1.00 95.88 77 ARG A N 1
ATOM 595 C CA . ARG A 1 77 ? -12.489 3.156 0.464 1.00 95.88 77 ARG A CA 1
ATOM 596 C C . ARG A 1 77 ? -12.647 1.853 1.238 1.00 95.88 77 ARG A C 1
ATOM 598 O O . ARG A 1 77 ? -13.425 1.830 2.184 1.00 95.88 77 ARG A O 1
ATOM 605 N N . LEU A 1 78 ? -11.933 0.790 0.868 1.00 96.31 78 LEU A N 1
ATOM 606 C CA . LEU A 1 78 ? -11.970 -0.468 1.621 1.00 96.31 78 LEU A CA 1
ATOM 607 C C . LEU A 1 78 ? -11.296 -0.314 2.989 1.00 96.31 78 LEU A C 1
ATOM 609 O O . LEU A 1 78 ? -11.845 -0.750 3.994 1.00 96.31 78 LEU A O 1
ATOM 613 N N . VAL A 1 79 ? -10.140 0.351 3.055 1.00 96.50 79 VAL A N 1
ATOM 614 C CA . VAL A 1 79 ? -9.413 0.561 4.318 1.00 96.50 79 VAL A CA 1
ATOM 615 C C . VAL A 1 79 ? -10.218 1.420 5.303 1.00 96.50 79 VAL A C 1
ATOM 617 O O . VAL A 1 79 ? -10.237 1.112 6.491 1.00 96.50 79 VAL A O 1
ATOM 620 N N . ARG A 1 80 ? -10.962 2.427 4.825 1.00 96.44 80 ARG A N 1
ATOM 621 C CA . ARG A 1 80 ? -11.869 3.246 5.658 1.00 96.44 80 ARG A CA 1
ATOM 622 C C . ARG A 1 80 ? -13.025 2.466 6.287 1.00 96.44 80 ARG A C 1
ATOM 624 O O . ARG A 1 80 ? -13.591 2.927 7.269 1.00 96.44 80 ARG A O 1
ATOM 631 N N . GLN A 1 81 ? -13.377 1.301 5.744 1.00 96.12 81 GLN A N 1
ATOM 632 C CA . GLN A 1 81 ? -14.422 0.439 6.307 1.00 96.12 81 GLN A CA 1
ATOM 633 C C . GLN A 1 81 ? -13.912 -0.464 7.439 1.00 96.12 81 GLN A C 1
ATOM 635 O O . GLN A 1 81 ? -14.708 -1.173 8.048 1.00 96.12 81 GLN A O 1
ATOM 640 N N . LEU A 1 82 ? -12.603 -0.487 7.713 1.00 95.25 82 LEU A N 1
ATOM 641 C CA . LEU A 1 82 ? -12.047 -1.308 8.784 1.00 95.25 82 LEU A CA 1
ATOM 642 C C . LEU A 1 82 ? -12.386 -0.727 10.163 1.00 95.25 82 LEU A C 1
ATOM 644 O O . LEU A 1 82 ? -12.262 0.476 10.393 1.00 95.25 82 LEU A O 1
ATOM 648 N N . ASP A 1 83 ? -12.748 -1.609 11.096 1.00 93.50 83 ASP A N 1
ATOM 649 C CA . ASP A 1 83 ? -13.079 -1.230 12.469 1.00 93.50 83 ASP A CA 1
ATOM 650 C C . ASP A 1 83 ? -11.899 -0.582 13.201 1.00 93.50 83 ASP A C 1
ATOM 652 O O . ASP A 1 83 ? -10.738 -0.948 13.009 1.00 93.50 83 ASP A O 1
ATOM 656 N N . ARG A 1 84 ? -12.203 0.313 14.150 1.00 94.50 84 ARG A N 1
ATOM 657 C CA . ARG A 1 84 ? -11.201 1.055 14.938 1.00 94.50 84 ARG A CA 1
ATOM 658 C C . ARG A 1 84 ? -10.205 0.169 15.689 1.00 94.50 84 ARG A C 1
ATOM 660 O O . ARG A 1 84 ? -9.087 0.588 15.974 1.00 94.50 84 ARG A O 1
ATOM 667 N N . HIS A 1 85 ? -10.610 -1.046 16.042 1.00 92.94 85 HIS A N 1
ATOM 668 C CA . HIS A 1 85 ? -9.743 -1.976 16.756 1.00 92.94 85 HIS A CA 1
ATOM 669 C C . HIS A 1 85 ? -8.733 -2.665 15.832 1.00 92.94 85 HIS A C 1
ATOM 671 O O . HIS A 1 85 ? -7.720 -3.145 16.328 1.00 92.94 85 HIS A O 1
ATOM 677 N N . VAL A 1 86 ? -8.973 -2.698 14.516 1.00 94.81 86 VAL A N 1
ATOM 678 C CA . VAL A 1 86 ? -8.117 -3.388 13.546 1.00 94.81 86 VAL A CA 1
ATOM 679 C C . VAL A 1 86 ? -6.767 -2.691 13.403 1.00 94.81 86 VAL A C 1
ATOM 681 O O . VAL A 1 86 ? -6.678 -1.469 13.270 1.00 94.81 86 VAL A O 1
ATOM 684 N N . ILE A 1 87 ? -5.708 -3.500 13.346 1.00 95.44 87 ILE A N 1
ATOM 685 C CA . ILE A 1 87 ? -4.383 -3.060 12.907 1.00 95.44 87 ILE A CA 1
ATOM 686 C C . ILE A 1 87 ? -4.111 -3.695 11.544 1.00 95.44 87 ILE A C 1
ATOM 688 O O . ILE A 1 87 ? -3.993 -4.915 11.442 1.00 95.44 87 ILE A O 1
ATOM 692 N N . LEU A 1 88 ? -4.021 -2.887 10.490 1.00 96.06 88 LEU A N 1
ATOM 693 C CA . LEU A 1 88 ? -3.681 -3.345 9.146 1.00 96.06 88 LEU A CA 1
ATOM 694 C C . LEU A 1 88 ? -2.184 -3.155 8.894 1.00 96.06 88 LEU A C 1
ATOM 696 O O . LEU A 1 88 ? -1.701 -2.027 8.830 1.00 96.06 88 LEU A O 1
ATOM 700 N N . PHE A 1 89 ? -1.466 -4.252 8.679 1.00 96.31 89 PHE A N 1
ATOM 701 C CA . PHE A 1 89 ? -0.099 -4.222 8.172 1.00 96.31 89 PHE A CA 1
ATOM 702 C C . PHE A 1 89 ? -0.074 -4.430 6.660 1.00 96.31 89 PHE 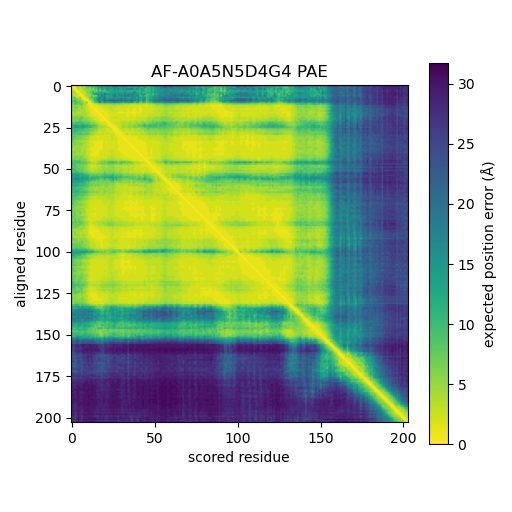A C 1
ATOM 704 O O . PHE A 1 89 ? -0.590 -5.431 6.158 1.00 96.31 89 PHE A O 1
ATOM 711 N N . ILE A 1 90 ? 0.590 -3.518 5.954 1.00 97.00 90 ILE A N 1
ATOM 712 C CA . ILE A 1 90 ? 0.866 -3.605 4.521 1.00 97.00 90 ILE A CA 1
ATOM 713 C C . ILE A 1 90 ? 2.370 -3.797 4.340 1.00 97.00 90 ILE A C 1
ATOM 715 O O . ILE A 1 90 ? 3.155 -2.895 4.623 1.00 97.00 90 ILE A O 1
ATOM 719 N N . PHE A 1 91 ? 2.770 -4.971 3.860 1.00 96.00 91 PHE A N 1
ATOM 720 C CA . PHE A 1 91 ? 4.161 -5.271 3.534 1.00 96.00 91 PHE A CA 1
ATOM 721 C C . PHE A 1 91 ? 4.404 -5.108 2.035 1.00 96.00 91 PHE A C 1
ATOM 723 O O . PHE A 1 91 ? 3.744 -5.760 1.228 1.00 96.00 91 PHE A O 1
ATOM 730 N N . VAL A 1 92 ? 5.379 -4.284 1.664 1.00 95.31 92 VAL A N 1
ATOM 731 C CA . VAL A 1 92 ? 5.877 -4.162 0.289 1.00 95.31 92 VAL A CA 1
ATOM 732 C C . VAL A 1 92 ? 7.343 -4.564 0.293 1.00 95.31 92 VAL A C 1
ATOM 734 O O . VAL A 1 92 ? 8.205 -3.810 0.738 1.00 95.31 92 VAL A O 1
ATOM 737 N N . ASP A 1 93 ? 7.627 -5.778 -0.161 1.00 92.88 93 ASP A N 1
ATOM 738 C CA . ASP A 1 93 ? 8.962 -6.356 -0.099 1.00 92.88 93 ASP A CA 1
ATOM 739 C C . ASP A 1 93 ? 9.707 -6.205 -1.431 1.00 92.88 93 ASP A C 1
ATOM 741 O O . ASP A 1 93 ? 9.213 -6.617 -2.482 1.00 92.88 93 ASP A O 1
ATOM 745 N N . GLY A 1 94 ? 10.907 -5.624 -1.390 1.00 90.81 94 GLY A N 1
ATOM 746 C CA . GLY A 1 94 ? 11.765 -5.454 -2.563 1.00 90.81 94 GLY A CA 1
ATOM 747 C C . GLY A 1 94 ? 11.341 -4.331 -3.509 1.00 90.81 94 GLY A C 1
ATOM 748 O O . GLY A 1 94 ? 11.441 -4.486 -4.725 1.00 90.81 94 GLY A O 1
ATOM 749 N N . VAL A 1 95 ? 10.873 -3.200 -2.976 1.00 90.56 95 VAL A N 1
ATOM 750 C CA . VAL A 1 95 ? 10.279 -2.094 -3.757 1.00 90.56 95 VAL A CA 1
ATOM 751 C C . VAL A 1 95 ? 11.179 -1.544 -4.873 1.00 90.56 95 VAL A C 1
ATOM 753 O O . VAL A 1 95 ? 10.670 -1.153 -5.919 1.00 90.56 95 VAL A O 1
ATOM 756 N N . SER A 1 96 ? 12.507 -1.588 -4.714 1.00 88.50 96 SER A N 1
ATOM 757 C CA . SER A 1 96 ? 13.469 -1.148 -5.741 1.00 88.50 96 SER A CA 1
ATOM 758 C C . SER A 1 96 ? 13.353 -1.903 -7.059 1.00 88.50 96 SER A C 1
ATOM 760 O O . SER A 1 96 ? 13.709 -1.376 -8.109 1.00 88.50 96 SER A O 1
ATOM 762 N N . LEU A 1 97 ? 12.805 -3.118 -7.042 1.00 89.25 97 LEU A N 1
ATOM 763 C CA . LEU A 1 97 ? 12.567 -3.888 -8.260 1.00 89.25 97 LEU A CA 1
ATOM 764 C C . LEU A 1 97 ? 11.494 -3.254 -9.153 1.00 89.25 97 LEU A C 1
ATOM 766 O O . LEU A 1 97 ? 11.476 -3.544 -10.350 1.00 89.25 97 LEU A O 1
ATOM 770 N N . LEU A 1 98 ? 10.648 -2.386 -8.587 1.00 89.00 98 LEU A N 1
ATOM 771 C CA . LEU A 1 98 ? 9.636 -1.610 -9.301 1.00 89.00 98 LEU A CA 1
ATOM 772 C C . LEU A 1 98 ? 10.102 -0.182 -9.641 1.00 89.00 98 LEU A C 1
ATOM 774 O O . LEU A 1 98 ? 9.413 0.501 -10.394 1.00 89.00 98 LEU A O 1
ATOM 778 N N . GLU A 1 99 ? 11.261 0.270 -9.145 1.00 87.19 99 GLU A N 1
ATOM 779 C CA . GLU A 1 99 ? 11.852 1.586 -9.452 1.00 87.19 99 GLU A CA 1
ATOM 780 C C . GLU A 1 99 ? 12.497 1.593 -10.856 1.00 87.19 99 GLU A C 1
ATOM 782 O O . GLU A 1 99 ? 13.706 1.774 -11.022 1.00 87.19 99 GLU A O 1
ATOM 787 N N . ARG A 1 100 ? 11.688 1.341 -11.889 1.00 82.31 100 ARG A N 1
ATOM 788 C CA . ARG A 1 100 ? 12.100 1.298 -13.302 1.00 82.31 100 ARG A CA 1
ATOM 789 C C . ARG A 1 100 ? 11.470 2.456 -14.070 1.00 82.31 100 ARG A C 1
ATOM 791 O O . ARG A 1 100 ? 10.423 2.946 -13.664 1.00 82.31 100 ARG A O 1
ATOM 798 N N . GLY A 1 101 ? 12.113 2.867 -15.166 1.00 81.88 101 GLY A N 1
ATOM 799 C CA . GLY A 1 101 ? 11.805 4.073 -15.948 1.00 81.88 101 GLY A CA 1
ATOM 800 C C . GLY A 1 101 ? 10.315 4.400 -16.062 1.00 81.88 101 GLY A C 1
ATOM 801 O O . GLY A 1 101 ? 9.869 5.368 -15.453 1.00 81.88 101 GLY A O 1
ATOM 802 N N . GLU A 1 102 ? 9.539 3.580 -16.776 1.00 84.31 102 GLU A N 1
ATOM 803 C CA . GLU A 1 102 ? 8.107 3.843 -16.977 1.00 84.31 102 GLU A CA 1
ATOM 804 C C . GLU A 1 102 ? 7.240 3.721 -15.710 1.00 84.31 102 GLU A C 1
ATOM 806 O O . GLU A 1 102 ? 6.122 4.222 -15.682 1.00 84.31 102 GLU A O 1
ATOM 811 N N . TRP A 1 103 ? 7.727 3.070 -14.652 1.00 90.19 103 TRP A N 1
ATOM 812 C CA . TRP A 1 103 ? 6.950 2.791 -13.441 1.00 90.19 103 TRP A CA 1
ATOM 813 C C . TRP A 1 103 ? 7.200 3.774 -12.308 1.00 90.19 103 TRP A C 1
ATOM 815 O O . TRP A 1 103 ? 6.426 3.794 -11.357 1.00 90.19 103 TRP A O 1
ATOM 825 N N . ILE A 1 104 ? 8.259 4.582 -12.366 1.00 89.25 104 ILE A N 1
ATOM 826 C CA . ILE A 1 104 ? 8.691 5.374 -11.210 1.00 89.25 104 ILE A CA 1
ATOM 827 C C . ILE A 1 104 ? 7.646 6.409 -10.772 1.00 89.25 104 ILE A C 1
ATOM 829 O O . ILE A 1 104 ? 7.419 6.583 -9.577 1.00 89.25 104 ILE A O 1
ATOM 833 N N . GLN A 1 105 ? 6.971 7.062 -11.722 1.00 89.62 105 GLN A N 1
ATOM 834 C CA . GLN A 1 105 ? 5.949 8.070 -11.422 1.00 89.62 105 GLN A CA 1
ATOM 835 C C . GLN A 1 105 ? 4.717 7.427 -10.774 1.00 89.62 105 GLN A C 1
ATOM 837 O O . GLN A 1 105 ? 4.267 7.864 -9.713 1.00 89.62 105 GLN A O 1
ATOM 842 N N . ASP A 1 106 ? 4.236 6.336 -11.366 1.00 92.62 106 ASP A N 1
ATOM 843 C CA . ASP A 1 106 ? 3.119 5.550 -10.847 1.00 92.62 106 ASP A CA 1
ATOM 844 C C . ASP A 1 106 ? 3.440 4.927 -9.485 1.00 92.62 106 ASP A C 1
ATOM 846 O O . ASP A 1 106 ? 2.596 4.918 -8.588 1.00 92.62 106 ASP A O 1
ATOM 850 N N . LEU A 1 107 ? 4.671 4.445 -9.295 1.00 93.00 107 LEU A N 1
ATOM 851 C CA . LEU A 1 107 ? 5.139 3.906 -8.024 1.00 93.00 107 LEU A CA 1
ATOM 852 C C . LEU A 1 107 ? 5.151 4.987 -6.946 1.00 93.00 107 LEU A C 1
ATOM 854 O O . LEU A 1 107 ? 4.614 4.760 -5.868 1.00 93.00 107 LEU A O 1
ATOM 858 N N . ASN A 1 108 ? 5.709 6.166 -7.230 1.00 90.94 108 ASN A N 1
ATOM 859 C CA . ASN A 1 108 ? 5.730 7.277 -6.278 1.00 90.94 108 ASN A CA 1
ATOM 860 C C . ASN A 1 108 ? 4.312 7.683 -5.867 1.00 90.94 108 ASN A C 1
ATOM 862 O O . ASN A 1 108 ? 4.048 7.873 -4.680 1.00 90.94 108 ASN A O 1
ATOM 866 N N . LYS A 1 109 ? 3.383 7.739 -6.828 1.00 91.69 109 LYS A N 1
ATOM 867 C CA . LYS A 1 109 ? 1.967 7.996 -6.551 1.00 91.69 109 LYS A CA 1
ATOM 868 C C . LYS A 1 109 ? 1.364 6.921 -5.645 1.00 91.69 109 LYS A C 1
ATOM 870 O O . LYS A 1 109 ? 0.753 7.253 -4.636 1.00 91.69 109 LYS A O 1
ATOM 875 N N . VAL A 1 110 ? 1.588 5.646 -5.961 1.00 94.62 110 VAL A N 1
ATOM 876 C CA . VAL A 1 110 ? 1.139 4.510 -5.142 1.00 94.62 110 VAL A CA 1
ATOM 877 C C . VAL A 1 110 ? 1.690 4.586 -3.723 1.00 94.62 110 VAL A C 1
ATOM 879 O O . VAL A 1 110 ? 0.944 4.397 -2.767 1.00 94.62 110 VAL A O 1
ATOM 882 N N . MET A 1 111 ? 2.976 4.885 -3.559 1.00 93.38 111 MET A N 1
ATOM 883 C CA . MET A 1 111 ? 3.597 4.975 -2.240 1.00 93.38 111 MET A CA 1
ATOM 884 C C . MET A 1 111 ? 3.079 6.165 -1.437 1.00 93.38 111 MET A C 1
ATOM 886 O O . MET A 1 111 ? 2.863 6.026 -0.234 1.00 93.38 111 MET A O 1
ATOM 890 N N . TYR A 1 112 ? 2.842 7.303 -2.093 1.00 92.44 112 TYR A N 1
ATOM 891 C CA . TYR A 1 112 ? 2.192 8.456 -1.477 1.00 92.44 112 TYR A CA 1
ATOM 892 C C . TYR A 1 112 ? 0.780 8.101 -1.001 1.00 92.44 112 TYR A C 1
ATOM 894 O O . TYR A 1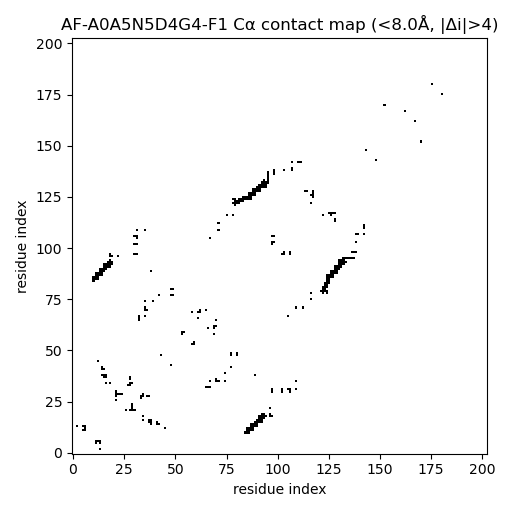 112 ? 0.455 8.307 0.165 1.00 92.44 112 TYR A O 1
ATOM 902 N N . ASP A 1 113 ? -0.025 7.496 -1.874 1.00 93.56 113 ASP A N 1
ATOM 903 C CA . ASP A 1 113 ? -1.400 7.112 -1.563 1.00 93.56 113 ASP A CA 1
ATOM 904 C C . ASP A 1 113 ? -1.480 6.054 -0.452 1.00 93.56 113 ASP A C 1
ATOM 906 O O . ASP A 1 113 ? -2.396 6.081 0.368 1.00 93.56 113 ASP A O 1
ATOM 910 N N . LEU A 1 114 ? -0.528 5.115 -0.412 1.00 94.69 114 LEU A N 1
ATOM 911 C CA . LEU A 1 114 ? -0.404 4.168 0.691 1.00 94.69 114 LEU A CA 1
ATOM 912 C C . LEU A 1 114 ? -0.049 4.914 1.980 1.00 94.69 114 LEU A C 1
ATOM 914 O O . LEU A 1 114 ? -0.729 4.729 2.984 1.00 94.69 114 LEU A O 1
ATOM 918 N N . ARG A 1 115 ? 0.968 5.785 1.960 1.00 93.19 115 ARG A N 1
ATOM 919 C CA . ARG A 1 115 ? 1.387 6.572 3.130 1.00 93.19 115 ARG A CA 1
ATOM 920 C C . ARG A 1 115 ? 0.252 7.436 3.679 1.00 93.19 115 ARG A C 1
ATOM 922 O O . ARG A 1 115 ? 0.132 7.547 4.890 1.00 93.19 115 ARG A O 1
ATOM 929 N N . GLU A 1 116 ? -0.591 8.006 2.823 1.00 94.12 116 GLU A N 1
ATOM 930 C CA . GLU A 1 116 ? -1.771 8.776 3.238 1.00 94.12 116 GLU A CA 1
ATOM 931 C C . GLU A 1 116 ? -2.675 7.995 4.202 1.00 94.12 116 GLU A C 1
ATOM 933 O O . GLU A 1 116 ? -3.147 8.549 5.193 1.00 94.12 116 GLU A O 1
ATOM 938 N N . LEU A 1 117 ? -2.827 6.680 4.005 1.00 95.44 117 LEU A N 1
ATOM 939 C CA . LEU A 1 117 ? -3.642 5.824 4.876 1.00 95.44 117 LEU A CA 1
ATOM 940 C C . LEU A 1 117 ? -3.169 5.793 6.336 1.00 95.44 117 LEU A C 1
ATOM 942 O O . LEU A 1 117 ? -3.942 5.396 7.205 1.00 95.44 117 LEU A O 1
ATOM 946 N N . THR A 1 118 ? -1.914 6.155 6.625 1.00 94.12 118 THR A N 1
ATOM 947 C CA . THR A 1 118 ? -1.382 6.127 7.997 1.00 94.12 118 THR A CA 1
ATOM 948 C C . THR A 1 118 ? -1.729 7.380 8.797 1.00 94.12 118 THR A C 1
ATOM 950 O O . THR A 1 118 ? -1.562 7.373 10.014 1.00 94.12 118 THR A O 1
ATOM 953 N N . TRP A 1 119 ? -2.166 8.456 8.137 1.00 92.56 119 TRP A N 1
ATOM 954 C CA . TRP A 1 119 ? -2.503 9.736 8.771 1.00 92.56 119 TRP A CA 1
ATOM 955 C C . TRP A 1 119 ? -3.865 10.310 8.334 1.00 92.56 119 TRP A C 1
ATOM 957 O O . TRP A 1 119 ? -4.295 11.331 8.874 1.00 92.56 119 TRP A O 1
ATOM 967 N N . ASP A 1 120 ? -4.578 9.646 7.418 1.00 93.19 120 ASP A N 1
ATOM 968 C CA . ASP A 1 120 ? -5.965 9.955 7.060 1.00 93.19 120 ASP A CA 1
ATOM 969 C C . ASP A 1 120 ? -6.899 9.755 8.268 1.00 93.19 120 ASP A C 1
ATOM 971 O O . ASP A 1 120 ? -7.169 8.637 8.705 1.00 93.19 120 ASP A O 1
ATOM 975 N N . LYS A 1 121 ? -7.447 10.862 8.785 1.00 92.62 121 LYS A N 1
ATOM 976 C CA . LYS A 1 121 ? -8.356 10.877 9.946 1.00 92.62 121 LYS A CA 1
ATOM 977 C C . LYS A 1 121 ? -9.687 10.161 9.697 1.00 92.62 121 LYS A C 1
ATOM 979 O O . LYS A 1 121 ? -10.402 9.870 10.653 1.00 92.62 121 LYS A O 1
ATOM 984 N N . THR A 1 122 ? -10.046 9.910 8.438 1.00 95.88 122 THR A N 1
ATOM 985 C CA . THR A 1 122 ? -11.254 9.156 8.074 1.00 95.88 122 THR A CA 1
ATOM 986 C C . THR A 1 122 ? -11.053 7.642 8.179 1.00 95.88 122 THR A C 1
ATOM 988 O O . THR A 1 122 ? -12.029 6.895 8.165 1.00 95.88 122 THR A O 1
ATOM 991 N N . VAL A 1 123 ? -9.807 7.173 8.311 1.00 96.38 123 VAL A N 1
ATOM 992 C CA . VAL A 1 123 ? -9.485 5.765 8.553 1.00 96.38 123 VAL A CA 1
ATOM 993 C C . VAL A 1 123 ? -9.522 5.499 10.058 1.00 96.38 123 VAL A C 1
ATOM 995 O O . VAL A 1 123 ? -8.701 6.006 10.816 1.00 96.38 123 VAL A O 1
ATOM 998 N N . ALA A 1 124 ? -10.483 4.687 10.506 1.00 94.62 124 ALA A N 1
ATOM 999 C CA . ALA A 1 124 ? -10.620 4.354 11.925 1.00 94.62 124 ALA A CA 1
ATOM 1000 C C . ALA A 1 124 ? -9.559 3.349 12.411 1.00 94.62 124 ALA A C 1
ATOM 1002 O O . ALA A 1 124 ? -9.146 3.398 13.571 1.00 94.62 124 ALA A O 1
ATOM 1003 N N . ALA A 1 125 ? -9.146 2.424 11.542 1.00 95.75 125 ALA A N 1
ATOM 1004 C CA . ALA A 1 125 ? -8.147 1.403 11.842 1.00 95.75 125 ALA A CA 1
ATOM 1005 C C . ALA A 1 125 ? -6.725 1.980 11.930 1.00 95.75 125 ALA A C 1
ATOM 1007 O O . ALA A 1 125 ? -6.395 2.992 11.317 1.00 95.75 125 ALA A O 1
ATOM 1008 N N . THR A 1 126 ? -5.831 1.289 12.639 1.00 96.06 126 THR A N 1
ATOM 1009 C CA . THR A 1 126 ? -4.402 1.637 12.627 1.00 96.06 126 THR A CA 1
ATOM 1010 C C . THR A 1 126 ? -3.725 1.001 11.418 1.00 96.06 126 THR A C 1
ATOM 1012 O O . THR A 1 126 ? -3.633 -0.223 11.337 1.00 96.06 126 THR A O 1
ATOM 1015 N N . VAL A 1 127 ? -3.199 1.810 10.498 1.00 96.50 127 VAL A N 1
ATOM 1016 C CA . VAL A 1 127 ? -2.465 1.320 9.321 1.00 96.50 127 VAL A CA 1
ATOM 1017 C C . VAL A 1 127 ? -0.960 1.430 9.553 1.00 96.50 127 VAL A C 1
ATOM 1019 O O . VAL A 1 127 ? -0.448 2.476 9.946 1.00 96.50 127 VAL A O 1
ATOM 1022 N N . LYS A 1 128 ? -0.235 0.339 9.305 1.00 94.94 128 LYS A N 1
ATOM 1023 C CA . LYS A 1 128 ? 1.228 0.274 9.367 1.00 94.94 128 LYS A CA 1
ATOM 1024 C C . LYS A 1 128 ? 1.769 -0.241 8.045 1.00 94.94 128 LYS A C 1
ATOM 1026 O O . LYS A 1 128 ? 1.388 -1.317 7.590 1.00 94.94 128 LYS A O 1
ATOM 1031 N N . ILE A 1 129 ? 2.680 0.512 7.444 1.00 94.62 129 ILE A N 1
ATOM 1032 C CA . ILE A 1 129 ? 3.273 0.170 6.153 1.00 94.62 129 ILE A CA 1
ATOM 1033 C C . ILE A 1 129 ? 4.740 -0.141 6.377 1.00 94.62 129 ILE A C 1
ATOM 1035 O O . ILE A 1 129 ? 5.463 0.646 6.979 1.00 94.62 129 ILE A O 1
ATOM 1039 N N . ILE A 1 130 ? 5.165 -1.307 5.906 1.00 93.69 130 ILE A N 1
ATOM 1040 C CA . ILE A 1 130 ? 6.545 -1.766 6.003 1.00 93.69 130 ILE A CA 1
ATOM 1041 C C . ILE A 1 130 ? 7.031 -2.016 4.588 1.00 93.69 130 ILE A C 1
ATOM 1043 O O . ILE A 1 130 ? 6.534 -2.901 3.891 1.00 93.69 130 ILE A O 1
ATOM 1047 N N . VAL A 1 131 ? 8.012 -1.224 4.175 1.00 91.44 131 VAL A N 1
ATOM 1048 C CA . VAL A 1 131 ? 8.608 -1.304 2.846 1.00 91.44 131 VAL A CA 1
ATOM 1049 C C . VAL A 1 131 ? 10.042 -1.773 2.996 1.00 91.44 131 VAL A C 1
ATOM 1051 O O . VAL A 1 131 ? 10.801 -1.192 3.770 1.00 91.44 131 VAL A O 1
ATOM 1054 N N . THR A 1 132 ? 10.426 -2.815 2.265 1.00 90.25 132 THR A N 1
ATOM 1055 C CA . THR A 1 132 ? 11.809 -3.292 2.245 1.00 90.25 132 THR A CA 1
ATOM 1056 C C . THR A 1 132 ? 12.450 -3.001 0.899 1.00 90.25 132 THR A C 1
ATOM 1058 O O . THR A 1 132 ? 11.804 -2.962 -0.155 1.00 90.25 132 THR A O 1
ATOM 1061 N N . ASN A 1 13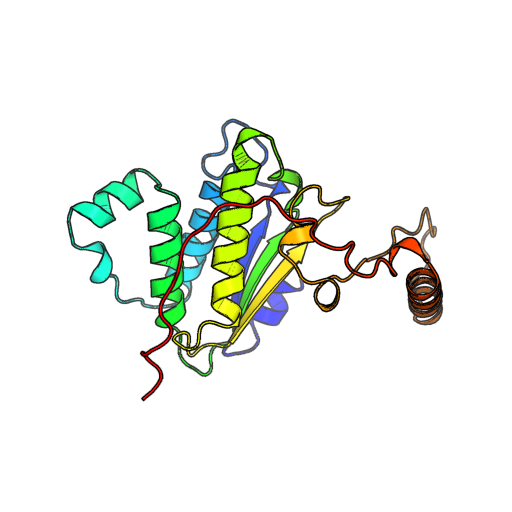3 ? 13.763 -2.816 0.938 1.00 84.12 133 ASN A N 1
ATOM 1062 C CA . ASN A 1 133 ? 14.574 -2.652 -0.245 1.00 84.12 133 ASN A CA 1
ATOM 1063 C C . ASN A 1 133 ? 15.899 -3.410 -0.060 1.00 84.12 133 ASN A C 1
ATOM 1065 O O . ASN A 1 133 ? 16.649 -3.066 0.851 1.00 84.12 133 ASN A O 1
ATOM 1069 N N . PRO A 1 134 ? 16.211 -4.414 -0.902 1.00 71.38 134 PRO A N 1
ATOM 1070 C CA . PRO A 1 134 ? 17.481 -5.137 -0.841 1.00 71.38 134 PRO A CA 1
ATOM 1071 C C . PRO A 1 134 ? 18.685 -4.320 -1.351 1.00 71.38 134 PRO A C 1
ATOM 1073 O O . PRO A 1 134 ? 19.813 -4.791 -1.257 1.00 71.38 134 PRO A O 1
ATOM 1076 N N . GLY A 1 135 ? 18.476 -3.118 -1.903 1.00 65.44 135 GLY A N 1
ATOM 1077 C CA . GLY A 1 135 ? 19.524 -2.245 -2.437 1.00 65.44 135 GLY A CA 1
ATOM 1078 C C . GLY A 1 135 ? 19.315 -0.764 -2.103 1.00 65.44 135 GLY A C 1
ATOM 1079 O O . GLY A 1 135 ? 18.544 -0.404 -1.216 1.00 65.44 135 GLY A O 1
ATOM 1080 N N . LYS A 1 136 ? 20.008 0.129 -2.821 1.00 63.31 136 LYS A N 1
ATOM 1081 C CA . LYS A 1 136 ? 19.781 1.579 -2.704 1.00 63.31 136 LYS A CA 1
ATOM 1082 C C . LYS A 1 136 ? 18.513 1.959 -3.465 1.00 63.31 136 LYS A C 1
ATOM 1084 O O . LYS A 1 136 ? 18.417 1.687 -4.659 1.00 63.31 136 LYS A O 1
ATOM 1089 N N . SER A 1 137 ? 17.557 2.580 -2.777 1.00 63.81 137 SER A N 1
ATOM 1090 C CA . SER A 1 137 ? 16.376 3.165 -3.423 1.00 63.81 137 SER A CA 1
ATOM 1091 C C . SER A 1 137 ? 16.806 4.368 -4.254 1.00 63.81 137 SER A C 1
ATOM 1093 O O . SER A 1 137 ? 17.612 5.177 -3.791 1.00 63.81 137 SER A O 1
ATOM 1095 N N . ARG A 1 138 ? 16.286 4.470 -5.478 1.00 65.19 138 ARG A N 1
ATOM 1096 C CA . ARG A 1 138 ? 16.569 5.585 -6.390 1.00 65.19 138 ARG A CA 1
ATOM 1097 C C . ARG A 1 138 ? 15.528 6.700 -6.324 1.00 65.19 138 ARG A C 1
ATOM 1099 O O . ARG A 1 138 ? 15.873 7.829 -6.651 1.00 65.19 138 ARG A O 1
ATOM 1106 N N . GLY A 1 139 ? 14.293 6.406 -5.913 1.00 61.94 139 GLY A N 1
ATOM 1107 C CA . GLY A 1 139 ? 13.192 7.380 -5.937 1.00 61.94 139 GLY A CA 1
ATOM 1108 C C . GLY A 1 139 ? 12.364 7.449 -4.657 1.00 61.94 139 GLY A C 1
ATOM 1109 O O . GLY A 1 139 ? 11.837 8.506 -4.336 1.00 61.94 139 GLY A O 1
ATOM 1110 N N . LEU A 1 140 ? 12.301 6.368 -3.878 1.00 63.62 140 LEU A N 1
ATOM 1111 C CA . LEU A 1 140 ? 11.479 6.304 -2.665 1.00 63.62 140 LEU A CA 1
ATOM 1112 C C . LEU A 1 140 ? 11.996 7.160 -1.502 1.00 63.62 140 LEU A C 1
ATOM 1114 O O . LEU A 1 140 ? 11.246 7.437 -0.566 1.00 63.62 140 LEU A O 1
ATOM 1118 N N . GLY A 1 141 ? 13.276 7.546 -1.537 1.00 61.50 141 GLY A N 1
ATOM 1119 C CA . GLY A 1 141 ? 13.894 8.365 -0.499 1.00 61.50 141 GLY A CA 1
ATOM 1120 C C . GLY A 1 141 ? 13.091 9.637 -0.238 1.00 61.50 141 GLY A C 1
ATOM 1121 O O . GLY A 1 141 ? 12.708 9.886 0.894 1.00 61.50 141 GLY A O 1
ATOM 1122 N N . SER A 1 142 ? 12.728 10.402 -1.265 1.00 62.81 142 SER A N 1
ATOM 1123 C CA . SER A 1 142 ? 11.961 11.643 -1.075 1.00 62.81 142 SER A CA 1
ATOM 1124 C C . SER A 1 142 ? 10.550 11.423 -0.508 1.00 62.81 142 SER A C 1
ATOM 1126 O O . SER A 1 142 ? 9.990 12.335 0.093 1.00 62.81 142 SER A O 1
ATOM 1128 N N . CYS A 1 143 ? 9.976 10.224 -0.651 1.00 64.25 143 CYS A N 1
ATOM 1129 C CA . CYS A 1 143 ? 8.618 9.918 -0.195 1.00 64.25 143 CYS A CA 1
ATOM 1130 C C . CYS A 1 143 ? 8.538 9.462 1.273 1.00 64.25 143 CYS A C 1
ATOM 1132 O O . CYS A 1 143 ? 7.455 9.510 1.862 1.00 64.25 143 CYS A O 1
ATOM 1134 N N . ILE A 1 144 ? 9.652 9.009 1.860 1.00 73.06 144 ILE A N 1
ATOM 1135 C CA . ILE A 1 144 ? 9.724 8.506 3.241 1.00 73.06 144 ILE A CA 1
ATOM 1136 C C . ILE A 1 144 ? 10.628 9.427 4.056 1.00 73.06 144 ILE A C 1
ATOM 1138 O O . ILE A 1 144 ? 11.789 9.621 3.698 1.00 73.06 144 ILE A O 1
ATOM 1142 N N . ALA A 1 145 ? 10.122 9.973 5.160 1.00 74.94 145 ALA A N 1
ATOM 1143 C CA . ALA A 1 145 ? 10.901 10.843 6.037 1.00 74.94 145 ALA A CA 1
ATOM 1144 C C . ALA A 1 145 ? 12.104 10.088 6.633 1.00 74.94 145 ALA A C 1
ATOM 1146 O O . ALA A 1 145 ? 12.047 8.872 6.809 1.00 74.94 145 ALA A O 1
ATOM 1147 N N . SER A 1 146 ? 13.220 10.769 6.893 1.00 71.38 146 SER A N 1
ATOM 1148 C CA . SER A 1 146 ? 14.467 10.113 7.323 1.00 71.38 146 SER A CA 1
ATOM 1149 C C . SER A 1 146 ? 14.309 9.343 8.640 1.00 71.38 146 SER A C 1
ATOM 1151 O O . SER A 1 146 ? 14.932 8.299 8.814 1.00 71.38 146 SER A O 1
ATOM 1153 N N . GLU A 1 147 ? 13.447 9.822 9.533 1.00 75.69 147 GLU A N 1
ATOM 1154 C CA . GLU A 1 147 ? 13.068 9.199 10.803 1.00 75.69 147 GLU A CA 1
ATOM 1155 C C . GLU A 1 147 ? 12.300 7.877 10.644 1.00 75.69 147 GLU A C 1
ATOM 1157 O O . GLU A 1 147 ? 12.385 7.015 11.517 1.00 75.69 147 GLU A O 1
ATOM 1162 N N . ASP A 1 148 ? 11.626 7.680 9.509 1.00 78.12 148 ASP A N 1
ATOM 1163 C CA . ASP A 1 148 ? 10.888 6.457 9.179 1.00 78.12 148 ASP A CA 1
ATOM 1164 C C . ASP A 1 148 ? 11.761 5.438 8.419 1.00 78.12 148 ASP A C 1
ATOM 1166 O O . ASP A 1 148 ? 11.291 4.368 8.017 1.00 78.12 148 ASP A O 1
ATOM 1170 N N . ARG A 1 149 ? 13.048 5.748 8.194 1.00 80.25 149 ARG A N 1
ATOM 1171 C CA . ARG A 1 149 ? 13.985 4.872 7.480 1.00 80.25 149 ARG A CA 1
ATOM 1172 C C . ARG A 1 149 ? 14.859 4.102 8.457 1.00 80.25 149 ARG A C 1
ATOM 1174 O O . ARG A 1 149 ? 15.625 4.670 9.229 1.00 80.25 149 ARG A O 1
ATOM 1181 N N . VAL A 1 150 ? 14.833 2.780 8.328 1.00 80.31 150 VAL A N 1
ATOM 1182 C CA . VAL A 1 150 ? 15.776 1.891 9.010 1.00 80.31 150 VAL A CA 1
ATOM 1183 C C . VAL A 1 150 ? 16.755 1.344 7.981 1.00 80.31 150 VAL A C 1
ATOM 1185 O O . VAL A 1 150 ? 16.370 0.609 7.072 1.00 80.31 150 VAL A O 1
ATOM 1188 N N . LEU A 1 151 ? 18.031 1.704 8.121 1.00 75.81 151 LEU A N 1
ATOM 1189 C CA . LEU A 1 151 ? 19.111 1.116 7.337 1.00 75.81 151 LEU A CA 1
ATOM 1190 C C . LEU A 1 151 ? 19.626 -0.118 8.069 1.00 75.81 151 LEU A C 1
ATOM 1192 O O . LEU A 1 151 ? 20.108 -0.021 9.195 1.00 75.81 151 LEU A O 1
ATOM 1196 N N . VAL A 1 152 ? 19.524 -1.277 7.424 1.00 73.31 152 VAL A N 1
ATOM 1197 C CA . VAL A 1 152 ? 20.190 -2.491 7.894 1.00 73.31 152 VAL A CA 1
ATOM 1198 C C . VAL A 1 152 ? 21.546 -2.546 7.192 1.00 73.31 152 VAL A C 1
ATOM 1200 O O . VAL A 1 152 ? 21.573 -2.744 5.974 1.00 73.31 152 VAL A O 1
ATOM 1203 N N . PRO A 1 153 ? 22.664 -2.313 7.898 1.00 65.94 153 PRO A N 1
ATOM 1204 C CA . PRO A 1 153 ? 23.972 -2.316 7.266 1.00 65.94 153 PRO A CA 1
ATOM 1205 C C . PRO A 1 153 ? 24.291 -3.698 6.695 1.00 65.94 153 PRO A C 1
ATOM 1207 O O . PRO A 1 153 ? 24.116 -4.725 7.354 1.00 65.94 153 PRO A O 1
ATOM 1210 N N . TYR A 1 154 ? 24.764 -3.717 5.448 1.00 54.75 154 TYR A N 1
ATOM 1211 C CA . TYR A 1 154 ? 25.337 -4.916 4.852 1.00 54.75 154 TYR A CA 1
ATOM 1212 C C . TYR A 1 154 ? 26.708 -5.142 5.485 1.00 54.75 154 TYR A C 1
ATOM 1214 O O . TYR A 1 154 ? 27.657 -4.422 5.183 1.00 54.75 154 TYR A O 1
ATOM 1222 N N . LEU A 1 155 ? 26.806 -6.128 6.374 1.00 54.72 155 LEU A N 1
ATOM 1223 C CA . LEU A 1 155 ? 28.080 -6.566 6.932 1.00 54.72 155 LEU A CA 1
ATOM 1224 C C . LEU A 1 155 ? 28.709 -7.555 5.937 1.00 54.72 155 LEU A C 1
ATOM 1226 O O . LEU A 1 155 ? 28.170 -8.654 5.773 1.00 54.72 155 LEU A O 1
ATOM 1230 N N . PRO A 1 156 ? 29.814 -7.208 5.248 1.00 47.88 156 PRO A N 1
ATOM 1231 C CA . PRO A 1 156 ? 30.463 -8.132 4.333 1.00 47.88 156 PRO A CA 1
ATOM 1232 C C . PRO A 1 156 ? 31.055 -9.277 5.159 1.00 47.88 156 PRO A C 1
ATOM 1234 O O . PRO A 1 156 ? 32.034 -9.092 5.876 1.00 47.88 156 PRO A O 1
ATOM 1237 N N . SER A 1 157 ? 30.451 -10.463 5.053 1.00 45.97 157 SER A N 1
ATOM 1238 C CA . SER A 1 157 ? 30.968 -11.744 5.558 1.00 45.97 157 SER A CA 1
ATOM 1239 C C . SER A 1 157 ? 31.337 -11.770 7.049 1.00 45.97 157 SER A C 1
ATOM 1241 O O . SER A 1 157 ? 32.504 -11.727 7.427 1.00 45.97 157 SER A O 1
ATOM 1243 N N . ILE A 1 158 ? 30.334 -11.985 7.903 1.00 44.78 158 ILE A N 1
ATOM 1244 C CA . ILE A 1 158 ? 30.559 -12.762 9.124 1.00 44.78 158 ILE A CA 1
ATOM 1245 C C . ILE A 1 158 ? 30.288 -14.216 8.737 1.00 44.78 158 ILE A C 1
ATOM 1247 O O . ILE A 1 158 ? 29.133 -14.601 8.570 1.00 44.78 158 ILE A O 1
ATOM 1251 N N . GLY A 1 159 ? 31.340 -15.012 8.544 1.00 42.53 159 GLY A N 1
ATOM 1252 C CA . GLY A 1 159 ? 31.186 -16.466 8.532 1.00 42.53 159 GLY A CA 1
ATOM 1253 C C . GLY A 1 159 ? 30.505 -16.889 9.834 1.00 42.53 159 GLY A C 1
ATOM 1254 O O . GLY A 1 159 ? 31.014 -16.575 10.904 1.00 42.53 159 GLY A O 1
ATOM 1255 N N . ASP A 1 160 ? 29.317 -17.487 9.733 1.00 48.22 160 ASP A N 1
ATOM 1256 C CA . ASP A 1 160 ? 28.523 -18.130 10.797 1.00 48.22 160 ASP A CA 1
ATOM 1257 C C . ASP A 1 160 ? 28.337 -17.398 12.150 1.00 48.22 160 ASP A C 1
ATOM 1259 O O . ASP A 1 160 ? 27.862 -17.981 13.127 1.00 48.22 160 ASP A O 1
ATOM 1263 N N . GLY A 1 161 ? 28.648 -16.107 12.248 1.00 45.84 161 GLY A N 1
ATOM 1264 C CA . GLY A 1 161 ? 28.598 -15.360 13.504 1.00 45.84 161 GLY A CA 1
ATOM 1265 C C . GLY A 1 161 ? 27.298 -14.579 13.675 1.00 45.84 161 GLY A C 1
ATOM 1266 O O . GLY A 1 161 ? 26.954 -13.714 12.870 1.00 45.84 161 GLY A O 1
ATOM 1267 N N . LYS A 1 162 ? 26.580 -14.867 14.765 1.00 51.03 162 LYS A N 1
ATOM 1268 C CA . LYS A 1 162 ? 25.379 -14.136 15.192 1.00 51.03 162 LYS A CA 1
ATOM 1269 C C . LYS A 1 162 ? 25.646 -12.630 15.299 1.00 51.03 162 LYS A C 1
ATOM 1271 O O . LYS A 1 162 ? 26.606 -12.207 15.940 1.00 51.03 162 LYS A O 1
ATOM 1276 N N . LEU A 1 163 ? 24.725 -11.836 14.751 1.00 51.66 163 LEU A N 1
ATOM 1277 C CA . LEU A 1 163 ? 24.591 -10.408 15.045 1.00 51.66 163 LEU A CA 1
ATOM 1278 C C . LEU A 1 163 ? 24.475 -10.211 16.562 1.00 51.66 163 LEU A C 1
ATOM 1280 O O . LEU A 1 163 ? 23.602 -10.799 17.199 1.00 51.66 163 LEU A O 1
ATOM 1284 N N . THR A 1 164 ? 25.359 -9.397 17.136 1.00 58.44 164 THR A N 1
ATOM 1285 C CA . THR A 1 164 ? 25.293 -9.009 18.552 1.00 58.44 164 THR A CA 1
ATOM 1286 C C . THR A 1 164 ? 24.869 -7.549 18.676 1.00 58.44 164 THR A C 1
ATOM 1288 O O . THR A 1 164 ? 25.219 -6.725 17.828 1.00 58.44 164 THR A O 1
ATOM 1291 N N . ASP A 1 165 ? 24.175 -7.203 19.762 1.00 55.53 165 ASP A N 1
ATOM 1292 C CA . ASP A 1 165 ? 23.680 -5.839 20.030 1.00 55.53 165 ASP A CA 1
ATOM 1293 C C . ASP A 1 165 ? 24.789 -4.774 19.988 1.00 55.53 165 ASP A C 1
ATOM 1295 O O . ASP A 1 165 ? 24.572 -3.621 19.615 1.00 55.53 165 ASP A O 1
ATOM 1299 N N . ARG A 1 166 ? 26.027 -5.173 20.304 1.00 51.91 166 ARG A N 1
ATOM 1300 C CA . ARG A 1 166 ? 27.208 -4.304 20.223 1.00 51.91 166 ARG A CA 1
ATOM 1301 C C . ARG A 1 166 ? 27.540 -3.881 18.792 1.00 51.91 166 ARG A C 1
ATOM 1303 O O . ARG A 1 166 ? 27.992 -2.757 18.586 1.00 51.91 166 ARG A O 1
ATOM 1310 N N . MET A 1 167 ? 27.333 -4.762 17.815 1.00 53.69 167 MET A N 1
ATOM 1311 C CA . MET A 1 167 ? 27.638 -4.491 16.405 1.00 53.69 167 MET A CA 1
ATOM 1312 C C . MET A 1 167 ? 26.606 -3.547 15.794 1.00 53.69 167 MET A C 1
ATOM 1314 O O . MET A 1 167 ? 26.972 -2.638 15.056 1.00 53.69 167 MET A O 1
ATOM 1318 N N . VAL A 1 168 ? 25.342 -3.709 16.190 1.00 56.53 168 VAL A N 1
ATOM 1319 C CA . VAL A 1 168 ? 24.242 -2.821 15.809 1.00 56.53 168 VAL A CA 1
ATOM 1320 C C . VAL A 1 168 ? 24.502 -1.405 16.337 1.00 56.53 168 VAL A C 1
ATOM 1322 O O . VAL A 1 168 ? 24.536 -0.455 15.558 1.00 56.53 168 VAL A O 1
ATOM 1325 N N . ASN A 1 169 ? 24.807 -1.254 17.630 1.00 55.44 169 ASN A N 1
ATOM 1326 C CA . ASN A 1 169 ? 25.052 0.065 18.229 1.00 55.44 169 ASN A CA 1
ATOM 1327 C C . ASN A 1 169 ? 26.263 0.801 17.632 1.00 55.44 169 ASN A C 1
ATOM 1329 O O . ASN A 1 169 ? 26.228 2.023 17.490 1.00 55.44 169 ASN A O 1
ATOM 1333 N N . LYS A 1 170 ? 27.325 0.081 17.251 1.00 52.25 170 LYS A N 1
ATOM 1334 C CA . LYS A 1 170 ? 28.528 0.692 16.665 1.00 52.25 170 LYS A CA 1
ATOM 1335 C C . LYS A 1 170 ? 28.238 1.348 15.308 1.00 52.25 170 LYS A C 1
ATOM 1337 O O . LYS A 1 170 ? 28.642 2.486 15.097 1.00 52.25 170 LYS A O 1
ATOM 1342 N N . GLU A 1 171 ? 27.488 0.669 14.441 1.00 54.06 171 GLU A N 1
ATOM 1343 C CA . GLU A 1 171 ? 27.040 1.184 13.135 1.00 54.06 171 GLU A CA 1
ATOM 1344 C C . GLU A 1 171 ? 26.087 2.385 13.275 1.00 54.06 171 GLU A C 1
ATOM 1346 O O . GLU A 1 171 ? 26.262 3.403 12.600 1.00 54.06 171 GLU A O 1
ATOM 1351 N N . PHE A 1 172 ? 25.142 2.335 14.225 1.00 50.31 172 PHE A N 1
ATOM 1352 C CA . PHE A 1 172 ? 24.238 3.461 14.507 1.00 50.31 172 PHE A CA 1
ATOM 1353 C C . PHE A 1 172 ? 24.988 4.742 14.913 1.00 50.31 172 PHE A C 1
ATOM 1355 O O . PHE A 1 172 ? 24.595 5.842 14.511 1.00 50.31 172 PHE A O 1
ATOM 1362 N N . HIS A 1 173 ? 26.082 4.627 15.673 1.00 47.69 173 HIS A N 1
ATOM 1363 C CA . HIS A 1 173 ? 26.920 5.778 16.024 1.00 47.69 173 HIS A CA 1
ATOM 1364 C C . HIS A 1 173 ? 27.726 6.312 14.833 1.00 47.69 173 HIS A C 1
ATOM 1366 O O . HIS A 1 173 ? 27.872 7.527 14.700 1.00 47.69 173 HIS A O 1
ATOM 1372 N N . THR A 1 174 ? 28.203 5.440 13.941 1.00 48.12 174 THR A N 1
ATOM 1373 C CA . THR A 1 174 ? 28.931 5.847 12.730 1.00 48.12 174 THR A CA 1
ATOM 1374 C C . THR A 1 174 ? 28.026 6.589 11.741 1.00 48.12 174 THR A C 1
ATOM 1376 O O . THR A 1 174 ? 28.437 7.609 11.190 1.00 48.12 174 THR A O 1
ATOM 1379 N N . LEU A 1 175 ? 26.770 6.161 11.576 1.00 47.59 175 LEU A N 1
ATOM 1380 C CA . LEU A 1 175 ? 25.795 6.844 10.714 1.00 47.59 175 LEU A CA 1
ATOM 1381 C C . LEU A 1 175 ? 25.367 8.218 11.259 1.00 47.59 175 LEU A C 1
ATOM 1383 O O . LEU A 1 175 ? 25.165 9.142 10.475 1.00 47.59 175 LEU A O 1
ATOM 1387 N N . ARG A 1 176 ? 25.304 8.399 12.587 1.00 46.12 176 ARG A N 1
ATOM 1388 C CA . ARG A 1 176 ? 25.059 9.720 13.209 1.00 46.12 176 ARG A CA 1
ATOM 1389 C C . ARG A 1 176 ? 26.232 10.697 13.073 1.00 46.12 176 ARG A C 1
ATOM 1391 O O . ARG A 1 176 ? 26.024 11.901 13.200 1.00 46.12 176 ARG A O 1
ATOM 1398 N N . GLY A 1 177 ? 27.448 10.197 12.849 1.00 38.50 177 GLY A N 1
ATOM 1399 C CA . GLY A 1 177 ? 28.663 11.006 12.719 1.00 38.50 177 GLY A CA 1
ATOM 1400 C C . GLY A 1 177 ? 28.983 11.465 11.294 1.00 38.50 177 GLY A C 1
ATOM 1401 O O . GLY A 1 177 ? 29.967 12.175 11.106 1.00 38.50 177 GLY A O 1
ATOM 1402 N N . ASN A 1 178 ? 28.197 11.061 10.290 1.00 36.78 178 ASN A N 1
ATOM 1403 C CA . ASN A 1 178 ? 28.500 11.339 8.889 1.00 36.78 178 ASN A CA 1
ATOM 1404 C C . ASN A 1 178 ? 27.909 12.701 8.449 1.00 36.78 178 ASN A C 1
ATOM 1406 O O . ASN A 1 178 ? 26.683 12.847 8.433 1.00 36.78 178 ASN A O 1
ATOM 1410 N N . PRO A 1 179 ? 28.729 13.702 8.071 1.00 36.38 179 PRO A N 1
ATOM 1411 C CA . PRO A 1 179 ? 28.252 15.042 7.711 1.00 36.38 179 PRO A CA 1
ATOM 1412 C C . PRO A 1 179 ? 27.347 15.075 6.468 1.00 36.38 179 PRO A C 1
ATOM 1414 O O . PRO A 1 179 ? 26.604 16.032 6.301 1.00 36.38 179 PRO A O 1
ATOM 1417 N N . ALA A 1 180 ? 27.304 14.012 5.655 1.00 42.56 180 ALA A N 1
ATOM 1418 C CA . ALA A 1 180 ? 26.340 13.878 4.554 1.00 42.56 180 ALA A CA 1
ATOM 1419 C C . ALA A 1 180 ? 24.869 13.724 5.014 1.00 42.56 180 ALA A C 1
ATOM 1421 O O . ALA A 1 180 ? 23.960 13.810 4.195 1.00 42.56 180 ALA A O 1
ATOM 1422 N N . VAL A 1 181 ? 24.624 13.492 6.311 1.00 43.06 181 VAL A N 1
ATOM 1423 C CA . VAL A 1 181 ? 23.279 13.458 6.926 1.00 43.06 181 VAL A CA 1
ATOM 1424 C C . VAL A 1 181 ? 22.901 14.824 7.531 1.00 43.06 181 VAL A C 1
ATOM 1426 O O . VAL A 1 181 ? 21.750 15.046 7.893 1.00 43.06 181 VAL A O 1
ATOM 1429 N N . ARG A 1 182 ? 23.850 15.769 7.601 1.00 33.47 182 ARG A N 1
ATOM 1430 C CA . ARG A 1 182 ? 23.628 17.173 7.975 1.00 33.47 182 ARG A CA 1
ATOM 1431 C C . ARG A 1 182 ? 23.706 18.059 6.731 1.00 33.47 182 ARG A C 1
ATOM 1433 O O . ARG A 1 182 ? 24.646 18.829 6.579 1.00 33.47 182 ARG A O 1
ATOM 1440 N N . GLN A 1 183 ? 22.737 17.947 5.834 1.00 32.81 183 GLN A N 1
ATOM 1441 C CA . GLN A 1 183 ? 22.444 19.064 4.940 1.00 32.81 183 GLN A CA 1
ATOM 1442 C C . GLN A 1 183 ? 21.177 19.736 5.458 1.00 32.81 183 GLN A C 1
ATOM 1444 O O . GLN A 1 183 ? 20.082 19.183 5.374 1.00 32.81 183 GLN A O 1
ATOM 1449 N N . GLU A 1 184 ? 21.379 20.896 6.086 1.00 31.97 184 GLU A N 1
ATOM 1450 C CA . GLU A 1 184 ? 20.347 21.920 6.244 1.00 31.97 184 GLU A CA 1
ATOM 1451 C C . GLU A 1 184 ? 19.806 22.303 4.855 1.00 31.97 184 GLU A C 1
ATOM 1453 O O . GLU A 1 184 ? 20.532 22.162 3.866 1.00 31.97 184 GLU A O 1
ATOM 1458 N N . PRO A 1 185 ? 18.535 22.725 4.745 1.00 31.84 185 PRO A N 1
ATOM 1459 C CA . PRO A 1 185 ? 17.928 23.006 3.452 1.00 31.84 185 PRO A CA 1
ATOM 1460 C C . PRO A 1 185 ? 18.684 24.144 2.764 1.00 31.84 185 PRO A C 1
ATOM 1462 O O . PRO A 1 185 ? 18.746 25.255 3.290 1.00 31.84 185 PRO A O 1
ATOM 1465 N N . GLU A 1 186 ? 19.252 23.873 1.585 1.00 30.62 186 GLU A N 1
ATOM 1466 C CA . GLU A 1 186 ? 19.709 24.952 0.717 1.00 30.62 186 GLU A CA 1
ATOM 1467 C C . GLU A 1 186 ? 18.507 25.822 0.351 1.00 30.62 186 GLU A C 1
ATOM 1469 O O . GLU A 1 186 ? 17.437 25.325 -0.015 1.00 30.62 186 GLU A O 1
ATOM 1474 N N . ALA A 1 187 ? 18.697 27.128 0.528 1.00 30.83 187 ALA A N 1
ATOM 1475 C CA . ALA A 1 187 ? 17.723 28.159 0.249 1.00 30.83 187 ALA A CA 1
ATOM 1476 C C . ALA A 1 187 ? 17.143 27.984 -1.161 1.00 30.83 187 ALA A C 1
ATOM 1478 O O . ALA A 1 187 ? 17.863 27.921 -2.158 1.00 30.83 187 ALA A O 1
ATOM 1479 N N . PHE A 1 188 ? 15.817 27.905 -1.211 1.00 27.94 188 PHE A N 1
ATOM 1480 C CA . PHE A 1 188 ? 15.030 27.995 -2.427 1.00 27.94 188 PHE A CA 1
ATOM 1481 C C . PHE A 1 188 ? 15.221 29.416 -2.974 1.00 27.94 188 PHE A C 1
ATOM 1483 O O . PHE A 1 188 ? 14.646 30.359 -2.442 1.00 27.94 188 PHE A O 1
ATOM 1490 N N . ASN A 1 189 ? 16.100 29.578 -3.964 1.00 31.17 189 ASN A N 1
ATOM 1491 C CA . ASN A 1 189 ? 16.225 30.841 -4.680 1.00 31.17 189 ASN A CA 1
ATOM 1492 C C . ASN A 1 189 ? 15.025 31.021 -5.611 1.00 31.17 189 ASN A C 1
ATOM 1494 O O . ASN A 1 189 ? 14.657 30.115 -6.363 1.00 31.17 189 ASN A O 1
ATOM 1498 N N . ASP A 1 190 ? 14.469 32.220 -5.514 1.00 31.97 190 ASP A N 1
ATOM 1499 C CA . ASP A 1 190 ? 13.325 32.755 -6.226 1.00 31.97 190 ASP A CA 1
ATOM 1500 C C . ASP A 1 190 ? 13.356 32.484 -7.736 1.00 31.97 190 ASP A C 1
ATOM 1502 O O . ASP A 1 190 ? 14.333 32.761 -8.436 1.00 31.97 190 ASP A O 1
ATOM 1506 N N . ILE A 1 191 ? 12.225 31.993 -8.243 1.00 33.91 191 ILE A N 1
ATOM 1507 C CA . ILE A 1 191 ? 11.770 32.302 -9.595 1.00 33.91 191 ILE A CA 1
ATOM 1508 C C . ILE A 1 191 ? 10.417 32.979 -9.426 1.00 33.91 191 ILE A C 1
ATOM 1510 O O . ILE A 1 191 ? 9.426 32.342 -9.064 1.00 33.91 191 ILE A O 1
ATOM 1514 N N . ASP A 1 192 ? 10.427 34.282 -9.680 1.00 31.66 192 ASP A N 1
ATOM 1515 C CA . ASP A 1 192 ? 9.268 35.151 -9.785 1.00 31.66 192 ASP A CA 1
ATOM 1516 C C . ASP A 1 192 ? 8.189 34.550 -10.696 1.00 31.66 192 ASP A C 1
ATOM 1518 O O . ASP A 1 192 ? 8.434 34.212 -11.856 1.00 31.66 192 ASP A O 1
ATOM 1522 N N . SER A 1 193 ? 6.957 34.488 -10.199 1.00 31.61 193 SER A N 1
ATOM 1523 C CA . SER A 1 193 ? 5.796 34.906 -10.988 1.00 31.61 193 SER A CA 1
ATOM 1524 C C . SER A 1 193 ? 4.634 35.234 -10.057 1.00 31.61 193 SER A C 1
ATOM 1526 O O . SER A 1 193 ? 4.202 34.430 -9.235 1.00 31.61 193 SER A O 1
ATOM 1528 N N . GLU A 1 194 ? 4.202 36.481 -10.185 1.00 35.03 194 GLU A N 1
ATOM 1529 C CA . GLU A 1 194 ? 3.115 37.141 -9.484 1.00 35.03 194 GLU A CA 1
ATOM 1530 C C . GLU A 1 194 ? 1.808 36.335 -9.509 1.00 35.03 194 GLU A C 1
ATOM 1532 O O . GLU A 1 194 ? 1.397 35.789 -10.534 1.00 35.03 194 GLU A O 1
ATOM 1537 N N . GLY A 1 195 ? 1.131 36.313 -8.364 1.00 30.12 195 GLY A N 1
ATOM 1538 C CA . GLY A 1 195 ? -0.178 35.703 -8.183 1.00 30.12 195 GLY A CA 1
ATOM 1539 C C . GLY A 1 195 ? -0.697 36.017 -6.788 1.00 30.12 195 GLY A C 1
ATOM 1540 O O . GLY A 1 195 ? -0.548 35.223 -5.867 1.00 30.12 195 GLY A O 1
ATOM 1541 N N . GLU A 1 196 ? -1.238 37.220 -6.643 1.00 33.06 196 GLU A N 1
ATOM 1542 C CA . GLU A 1 196 ? -1.947 37.735 -5.473 1.00 33.06 196 GLU A CA 1
ATOM 1543 C C . GLU A 1 196 ? -3.065 36.756 -5.053 1.00 33.06 196 GLU A C 1
ATOM 1545 O O . GLU A 1 196 ? -4.036 36.558 -5.783 1.00 33.06 196 GLU A O 1
ATOM 1550 N N . PHE A 1 197 ? -2.913 36.103 -3.894 1.00 31.36 197 PHE A N 1
ATOM 1551 C CA . PHE A 1 197 ? -3.971 35.307 -3.264 1.00 31.36 197 PHE A CA 1
ATOM 1552 C C . PHE A 1 197 ? -4.358 35.943 -1.929 1.00 31.36 197 PHE A C 1
ATOM 1554 O O . PHE A 1 197 ? -3.605 35.925 -0.956 1.00 31.36 197 PHE A O 1
ATOM 1561 N N . ASP A 1 198 ? -5.554 36.517 -1.953 1.00 29.67 198 ASP A N 1
ATOM 1562 C CA . ASP A 1 198 ? -6.291 37.145 -0.865 1.00 29.67 198 ASP A CA 1
ATOM 1563 C C . ASP A 1 198 ? -6.600 36.136 0.265 1.00 29.67 198 ASP A C 1
ATOM 1565 O O . ASP A 1 198 ? -7.025 35.007 0.005 1.00 29.67 198 ASP A O 1
ATOM 1569 N N . LEU A 1 199 ? -6.346 36.519 1.522 1.00 34.62 199 LEU A N 1
ATOM 1570 C CA . LEU A 1 199 ? -6.319 35.636 2.705 1.00 34.62 199 LEU A CA 1
ATOM 1571 C C . LEU A 1 199 ? -7.539 35.783 3.634 1.00 34.62 199 LEU A C 1
ATOM 1573 O O . LEU A 1 199 ? -7.489 35.387 4.798 1.00 34.62 199 LEU A O 1
ATOM 1577 N N . ASP A 1 200 ? -8.668 36.274 3.133 1.00 34.16 200 ASP A N 1
ATOM 1578 C CA . ASP A 1 200 ? -9.824 36.631 3.969 1.00 34.16 200 ASP A CA 1
ATOM 1579 C C . ASP A 1 200 ? -10.744 35.467 4.413 1.00 34.16 200 ASP A C 1
ATOM 1581 O O . ASP A 1 200 ? -11.902 35.683 4.765 1.00 34.16 200 ASP A O 1
ATOM 1585 N N . TRP A 1 201 ? -10.283 34.208 4.431 1.00 31.59 201 TRP A N 1
ATOM 1586 C CA . TRP A 1 201 ? -11.138 33.043 4.767 1.00 31.59 201 TRP A CA 1
ATOM 1587 C C . TRP A 1 201 ? -10.814 32.367 6.110 1.00 31.59 201 TRP A C 1
ATOM 1589 O O . TRP A 1 201 ? -11.011 31.161 6.270 1.00 31.59 201 TRP A O 1
ATOM 1599 N N . LEU A 1 202 ? -10.344 33.129 7.100 1.00 36.44 202 LEU A N 1
ATOM 1600 C CA . LEU A 1 202 ? -10.221 32.662 8.489 1.00 36.44 202 LEU A CA 1
ATOM 1601 C C . LEU A 1 202 ? -11.010 33.534 9.476 1.00 36.44 202 LEU A C 1
ATOM 1603 O O . LEU A 1 202 ? -10.468 34.007 10.475 1.00 36.44 202 LEU A O 1
ATOM 1607 N N . LEU A 1 203 ? -12.312 33.670 9.211 1.00 35.72 203 LEU A N 1
ATOM 1608 C CA . LEU A 1 203 ? -13.347 33.935 10.216 1.00 35.72 203 LEU A CA 1
ATOM 1609 C C . LEU A 1 203 ? -14.557 33.025 9.982 1.00 35.72 203 LEU A C 1
ATOM 1611 O O . LEU A 1 203 ? -15.036 32.961 8.829 1.00 35.72 203 LEU A O 1
#

Foldseek 3Di:
DVQVVQVVPPPEAEFEDAQVVQLDPPRPLHALLSLLVSRVVRLVVSDDDDPVVCPDPVLVVCVVVSPLVSSLVVVLRSQLPDALRYEYEYYYEALQSNCDDVRVVSSLVSLLSLVCQCVVPSRSYHYDYHYYHPDDRDRCPVVDDPVRDDDDDDDPDPDVDDDDPVVVVVVVVVVVPDCVVPDDDDDDDDDDDDDDDDDPPDD